Protein AF-A0A8T5GJP9-F1 (afdb_monomer_lite)

Sequence (198 aa):
MVNKPIEEMMQLIRNYTDHEEIERYLDQAGLSVEAMLELNHALYNLNAIGWELQISSNERGVNPFDVISFLEASVAILARTGDEGYADWMRAMFELAIRYSDQAGLSRKFSLFAELVASTKQDLSKEERSVLFYTRSLNRLAQLTDYWHGEDQARPLWQELLDYVLNFMEANEQLEALNVIRSNAPWFAEENKLYFEF

Radius of gyration: 19.2 Å; chains: 1; bounding box: 46×31×54 Å

pLDDT: mean 95.14, std 6.4, range [42.16, 98.75]

Foldseek 3Di:
DPDVPLVVLVVCLVVLHDLVVLLVVVVVVPDDLVRLVVSLVVLVVVLVVVQVVCVVVDVVGGDLSSLLSNLSNNLSSLVPNPLVSVVVNLVSLVVNLVSADCVGCVVVSLVSLVVLLVVLVVPVPSDPCSVVSNLVSLLVNLLSCCVPPNDVRSVVSLVVNLVCLVPPDDPVVSLVSLVSSCVSCVVNCVVVVVSNPD

Structure (mmCIF, N/CA/C/O backbone):
data_AF-A0A8T5GJP9-F1
#
_entry.id   AF-A0A8T5GJP9-F1
#
loop_
_atom_site.group_PDB
_atom_site.id
_atom_site.type_symbol
_atom_site.label_atom_id
_atom_site.label_alt_id
_atom_site.label_comp_id
_atom_site.label_asym_id
_atom_site.label_entity_id
_atom_site.label_seq_id
_atom_site.pdbx_PDB_ins_code
_atom_site.Cartn_x
_atom_site.Cartn_y
_atom_site.Cartn_z
_atom_site.occupancy
_atom_site.B_iso_or_equiv
_atom_site.auth_seq_id
_atom_site.auth_comp_id
_atom_site.auth_asym_id
_atom_site.auth_atom_id
_atom_site.pdbx_PDB_model_num
ATOM 1 N N . MET A 1 1 ? -22.553 8.070 26.563 1.00 42.16 1 MET A N 1
ATOM 2 C CA . MET A 1 1 ? -22.798 7.050 25.517 1.00 42.16 1 MET A CA 1
ATOM 3 C C . MET A 1 1 ? -21.801 7.121 24.358 1.00 42.16 1 MET A C 1
ATOM 5 O O . MET A 1 1 ? -21.779 6.196 23.564 1.00 42.16 1 MET A O 1
ATOM 9 N N . VAL A 1 2 ? -20.924 8.131 24.311 1.00 47.53 2 VAL A N 1
ATOM 10 C CA . VAL A 1 2 ? -19.588 8.061 23.688 1.00 47.53 2 VAL A CA 1
ATOM 11 C C . VAL A 1 2 ? -18.839 6.962 24.468 1.00 47.53 2 VAL A C 1
ATOM 13 O O . VAL A 1 2 ? -18.671 7.135 25.667 1.00 47.53 2 VAL A O 1
ATOM 16 N N . ASN A 1 3 ? -18.637 5.724 24.010 1.00 73.19 3 ASN A N 1
ATOM 17 C CA . ASN A 1 3 ? -17.570 5.382 23.076 1.00 73.19 3 ASN A CA 1
ATOM 18 C C . ASN A 1 3 ? -17.635 3.921 22.574 1.00 73.19 3 ASN A C 1
ATOM 20 O O . ASN A 1 3 ? -16.598 3.364 22.223 1.00 73.19 3 ASN A O 1
ATOM 24 N N . LYS A 1 4 ? -18.810 3.267 22.561 1.00 90.44 4 LYS A N 1
ATOM 25 C CA . LYS A 1 4 ? -18.898 1.819 22.269 1.00 90.44 4 LYS A CA 1
ATOM 26 C C . LYS A 1 4 ? -18.112 1.408 21.007 1.00 90.44 4 LYS A C 1
ATOM 28 O O . LYS A 1 4 ? -17.349 0.455 21.103 1.00 90.44 4 LYS A O 1
ATOM 33 N N . PRO A 1 5 ? -18.176 2.140 19.874 1.00 94.75 5 PRO A N 1
ATOM 34 C CA . PRO A 1 5 ? -17.384 1.758 18.712 1.00 94.75 5 PRO A CA 1
ATOM 35 C C . PRO A 1 5 ? -15.870 1.841 18.889 1.00 94.75 5 PRO A C 1
ATOM 37 O O . PRO A 1 5 ? -15.150 0.997 18.368 1.00 94.75 5 PRO A O 1
ATOM 40 N N . ILE A 1 6 ? -15.391 2.823 19.650 1.00 96.00 6 ILE A N 1
ATOM 41 C CA . ILE A 1 6 ? -13.970 2.970 19.973 1.00 96.00 6 ILE A CA 1
ATOM 42 C C . ILE A 1 6 ? -13.517 1.835 20.894 1.00 96.00 6 ILE A C 1
ATOM 44 O O . ILE A 1 6 ? -12.454 1.265 20.678 1.00 96.00 6 ILE A O 1
ATOM 48 N N . GLU A 1 7 ? -14.319 1.477 21.897 1.00 95.31 7 GLU A N 1
ATOM 49 C CA . GLU A 1 7 ? -14.002 0.384 22.824 1.00 95.31 7 GLU A CA 1
ATOM 50 C C . GLU A 1 7 ? -13.904 -0.967 22.107 1.00 95.31 7 GLU A C 1
ATOM 52 O O . GLU A 1 7 ? -12.903 -1.667 22.277 1.00 95.31 7 GLU A O 1
ATOM 57 N N . GLU A 1 8 ? -14.894 -1.294 21.272 1.00 96.44 8 GLU A N 1
ATOM 58 C CA . GLU A 1 8 ? -14.918 -2.537 20.490 1.00 96.44 8 GLU A CA 1
ATOM 59 C C . GLU A 1 8 ? -13.740 -2.590 19.508 1.00 96.44 8 GLU A C 1
ATOM 61 O O . GLU A 1 8 ? -12.991 -3.565 19.488 1.00 96.44 8 GLU A O 1
ATOM 66 N N . MET A 1 9 ? -13.486 -1.509 18.760 1.00 96.88 9 MET A N 1
ATOM 67 C CA . MET A 1 9 ? -12.357 -1.456 17.825 1.00 96.88 9 MET A CA 1
ATOM 68 C C . MET A 1 9 ? -11.003 -1.559 18.527 1.00 96.88 9 MET A C 1
ATOM 70 O O . MET A 1 9 ? -10.137 -2.307 18.080 1.00 96.88 9 MET A O 1
ATOM 74 N N . MET A 1 10 ? -10.810 -0.868 19.654 1.00 96.25 10 MET A N 1
ATOM 75 C CA . MET A 1 10 ? -9.587 -1.013 20.447 1.00 96.25 10 MET A CA 1
ATOM 76 C C . MET A 1 10 ? -9.418 -2.441 20.968 1.00 96.25 10 MET A C 1
ATOM 78 O O . MET A 1 10 ? -8.288 -2.914 21.088 1.00 96.25 10 MET A O 1
ATOM 82 N N . GLN A 1 11 ? -10.512 -3.138 21.282 1.00 96.50 11 GLN A N 1
ATOM 83 C CA . GLN A 1 11 ? -10.447 -4.537 21.683 1.00 96.50 11 GLN A CA 1
ATOM 84 C C . GLN A 1 11 ? -10.044 -5.447 20.518 1.00 96.50 11 GLN A C 1
ATOM 86 O O . GLN A 1 11 ? -9.165 -6.289 20.702 1.00 96.50 11 GLN A O 1
ATOM 91 N N . LEU A 1 12 ? -10.621 -5.244 19.330 1.00 96.81 12 LEU A N 1
ATOM 92 C CA . LEU A 1 12 ? -10.254 -5.981 18.117 1.00 96.81 12 LEU A CA 1
ATOM 93 C C . LEU A 1 12 ? -8.774 -5.779 17.760 1.00 96.81 12 LEU A C 1
ATOM 95 O O . LEU A 1 12 ? -8.071 -6.759 17.505 1.00 96.81 12 LEU A O 1
ATOM 99 N N . ILE A 1 13 ? -8.288 -4.533 17.826 1.00 96.12 13 ILE A N 1
ATOM 100 C CA . ILE A 1 13 ? -6.883 -4.176 17.571 1.00 96.12 13 ILE A CA 1
ATOM 101 C C . ILE A 1 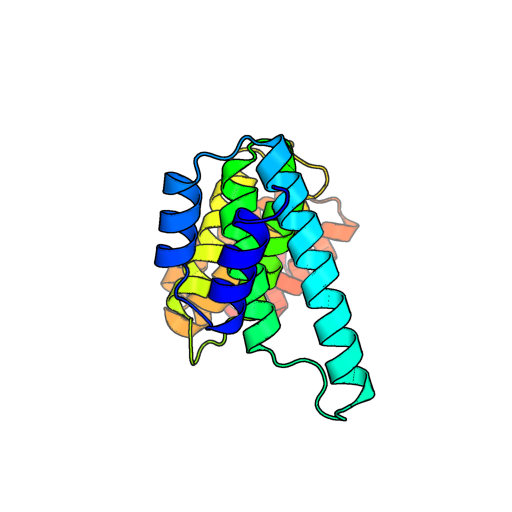13 ? -5.953 -4.869 18.574 1.00 96.12 13 ILE A C 1
ATOM 103 O O . ILE A 1 13 ? -4.993 -5.517 18.168 1.00 96.12 13 ILE A O 1
ATOM 107 N N . ARG A 1 14 ? -6.243 -4.788 19.881 1.00 94.31 14 ARG A N 1
ATOM 108 C CA . ARG A 1 14 ? -5.408 -5.409 20.931 1.00 94.31 14 ARG A CA 1
ATOM 109 C C . ARG A 1 14 ? -5.378 -6.934 20.871 1.00 94.31 14 ARG A C 1
ATOM 111 O O . ARG A 1 14 ? -4.425 -7.540 21.347 1.00 94.31 14 ARG A O 1
ATOM 118 N N . ASN A 1 15 ? -6.426 -7.542 20.325 1.00 95.88 15 ASN A N 1
ATOM 119 C CA . ASN A 1 15 ? -6.508 -8.985 20.136 1.00 95.88 15 ASN A CA 1
ATOM 120 C C . ASN A 1 15 ? -5.814 -9.460 18.849 1.00 95.88 15 ASN A C 1
ATOM 122 O O . ASN A 1 15 ? -5.804 -10.662 18.599 1.00 95.88 15 ASN A O 1
ATOM 126 N N . TYR A 1 16 ? -5.258 -8.546 18.042 1.00 93.12 16 TYR A N 1
ATOM 127 C CA . TYR A 1 16 ? -4.711 -8.833 16.712 1.00 93.12 16 TYR A CA 1
ATOM 128 C C . TYR A 1 16 ? -5.702 -9.599 15.832 1.00 93.12 16 TYR A C 1
ATOM 130 O O . TYR A 1 16 ? -5.357 -10.581 15.174 1.00 93.12 16 TYR A O 1
ATOM 138 N N . THR A 1 17 ? -6.961 -9.170 15.891 1.00 92.31 17 THR A N 1
ATOM 139 C CA . THR A 1 17 ? -8.058 -9.846 15.203 1.00 92.31 17 THR A CA 1
ATOM 140 C C . THR A 1 17 ? -7.857 -9.778 13.691 1.00 92.31 17 THR A C 1
ATOM 142 O O . THR A 1 17 ? -7.322 -8.792 13.179 1.00 92.31 17 THR A O 1
ATOM 145 N N . ASP A 1 18 ? -8.289 -10.819 12.980 1.00 90.38 18 ASP A N 1
ATOM 146 C CA . ASP A 1 18 ? -8.247 -10.837 11.523 1.00 90.38 18 ASP A CA 1
ATOM 147 C C . ASP A 1 18 ? -9.068 -9.683 10.917 1.00 90.38 18 ASP A C 1
ATOM 149 O O . ASP A 1 18 ? -10.134 -9.312 11.422 1.00 90.38 18 ASP A O 1
ATOM 153 N N . HIS A 1 19 ? -8.559 -9.122 9.822 1.00 90.25 19 HIS A N 1
ATOM 154 C CA . HIS A 1 19 ? -9.166 -7.992 9.126 1.00 90.25 19 HIS A CA 1
ATOM 155 C C . HIS A 1 19 ? -10.616 -8.250 8.684 1.00 90.25 19 HIS A C 1
ATOM 157 O O . HIS A 1 19 ? -11.437 -7.336 8.756 1.00 90.25 19 HIS A O 1
ATOM 163 N N . GLU A 1 20 ? -10.982 -9.487 8.330 1.00 93.88 20 GLU A N 1
ATOM 164 C CA . GLU A 1 20 ? -12.356 -9.826 7.951 1.00 93.88 20 GLU A CA 1
ATOM 165 C C . GLU A 1 20 ? -13.343 -9.607 9.104 1.00 93.88 20 GLU A C 1
ATOM 167 O O . GLU A 1 20 ? -14.498 -9.249 8.878 1.00 93.88 20 GLU A O 1
ATOM 172 N N . GLU A 1 21 ? -12.925 -9.824 10.355 1.00 96.31 21 GLU A N 1
ATOM 173 C CA . GLU A 1 21 ? -13.781 -9.583 11.521 1.00 96.31 21 GLU A CA 1
ATOM 174 C C . GLU A 1 21 ? -13.928 -8.092 11.819 1.00 96.31 21 GLU A C 1
ATOM 176 O O . GLU A 1 21 ? -15.015 -7.651 12.202 1.00 96.31 21 GLU A O 1
ATOM 181 N N . ILE A 1 22 ? -12.868 -7.312 11.587 1.00 96.75 22 ILE A N 1
ATOM 182 C CA . ILE A 1 22 ? -12.910 -5.851 11.676 1.00 96.75 22 ILE A CA 1
ATOM 183 C C . ILE A 1 22 ? -13.913 -5.290 10.663 1.00 96.75 22 ILE A C 1
ATOM 185 O O . ILE A 1 22 ? -14.787 -4.501 11.030 1.00 96.75 22 ILE A O 1
ATOM 189 N N . GLU A 1 23 ? -13.831 -5.723 9.405 1.00 96.25 23 GLU A N 1
ATOM 190 C CA . GLU A 1 23 ? -14.765 -5.303 8.358 1.00 96.25 23 GLU A CA 1
ATOM 191 C C . GLU A 1 23 ? -16.209 -5.678 8.707 1.00 96.25 23 GLU A C 1
ATOM 193 O O . GLU A 1 23 ? -17.101 -4.829 8.656 1.00 96.25 23 GLU A O 1
ATOM 198 N N . ARG A 1 24 ? -16.430 -6.916 9.172 1.00 97.25 24 ARG A N 1
ATOM 199 C CA . ARG A 1 24 ? -17.754 -7.401 9.593 1.00 97.25 24 ARG A CA 1
ATOM 200 C C . ARG A 1 24 ? -18.352 -6.549 10.708 1.00 97.25 24 ARG A C 1
ATOM 202 O O . ARG A 1 24 ? -19.553 -6.278 10.699 1.00 97.25 24 ARG A O 1
ATOM 209 N N . TYR A 1 25 ? -17.530 -6.152 11.677 1.00 97.12 25 TYR A N 1
ATOM 210 C CA . TYR A 1 25 ? -17.952 -5.273 12.757 1.00 97.12 25 TYR A CA 1
ATOM 211 C C . TYR A 1 25 ? -18.364 -3.893 12.224 1.00 97.12 25 TYR A C 1
ATOM 213 O O . TYR A 1 25 ? -19.440 -3.405 12.572 1.00 97.12 25 TYR A O 1
ATOM 221 N N . LEU A 1 26 ? -17.550 -3.279 11.359 1.00 96.56 26 LEU A N 1
ATOM 222 C CA . LEU A 1 26 ? -17.831 -1.952 10.801 1.00 96.56 26 LEU A CA 1
ATOM 223 C C . LEU A 1 26 ? -19.120 -1.937 9.971 1.00 96.56 26 LEU A C 1
ATOM 225 O O . LEU A 1 26 ? -19.921 -1.010 10.108 1.00 96.56 26 LEU A O 1
ATOM 229 N N . ASP A 1 27 ? -19.360 -2.986 9.182 1.00 95.69 27 ASP A N 1
ATOM 230 C CA . ASP A 1 27 ? -20.586 -3.131 8.390 1.00 95.69 27 ASP A CA 1
ATOM 231 C C . ASP A 1 27 ? -21.833 -3.245 9.275 1.00 95.69 27 ASP A C 1
ATOM 233 O O . ASP A 1 27 ? -22.874 -2.658 8.978 1.00 95.69 27 ASP A O 1
ATOM 237 N N . GLN A 1 28 ? -21.732 -3.961 10.398 1.00 96.06 28 GLN A N 1
ATOM 238 C CA . GLN A 1 28 ? -22.824 -4.090 11.368 1.00 96.06 28 GLN A CA 1
ATOM 239 C C . GLN A 1 28 ? -23.039 -2.816 12.189 1.00 96.06 28 GLN A C 1
ATOM 241 O O . GLN A 1 28 ? -24.171 -2.514 12.571 1.00 96.06 28 GLN A O 1
ATOM 246 N N . ALA A 1 29 ? -21.966 -2.080 12.479 1.00 94.50 29 ALA A N 1
ATOM 247 C CA . ALA A 1 29 ? -22.025 -0.851 13.258 1.00 94.50 29 ALA A CA 1
ATOM 248 C C . ALA A 1 29 ? -22.761 0.274 12.513 1.00 94.50 29 ALA A C 1
ATOM 250 O O . ALA A 1 29 ? -23.331 1.147 13.168 1.00 94.50 29 ALA A O 1
ATOM 251 N N . GLY A 1 30 ? -22.773 0.248 11.172 1.00 92.69 30 GLY A N 1
ATOM 252 C CA . GLY A 1 30 ? -23.557 1.174 10.349 1.00 92.69 30 GLY A CA 1
ATOM 253 C C . GLY A 1 30 ? -23.230 2.646 10.613 1.00 92.69 30 GLY A C 1
ATOM 254 O O . GLY A 1 30 ? -24.131 3.484 10.660 1.00 92.69 30 GLY A O 1
ATOM 255 N N . LEU A 1 31 ? -21.952 2.948 10.862 1.00 95.94 31 LEU A N 1
ATOM 256 C CA . LEU A 1 31 ? -21.488 4.294 11.200 1.00 95.94 31 LEU A CA 1
ATOM 257 C C . LEU A 1 31 ? -21.604 5.234 9.990 1.00 95.94 31 LEU A C 1
ATOM 259 O O . LEU A 1 31 ? -21.426 4.817 8.847 1.00 95.94 31 LEU A O 1
ATOM 263 N N . SER A 1 32 ? -21.878 6.517 10.240 1.00 97.38 32 SER A N 1
ATOM 264 C CA . SER A 1 32 ? -21.774 7.551 9.205 1.00 97.38 32 SER A CA 1
ATOM 265 C C . SER A 1 32 ? -20.310 7.807 8.833 1.00 97.38 32 SER A C 1
ATOM 267 O O . SER A 1 32 ? -19.407 7.492 9.608 1.00 97.38 32 SER A O 1
ATOM 269 N N . VAL A 1 33 ? -20.074 8.444 7.681 1.00 98.06 33 VAL A N 1
ATOM 270 C CA . VAL A 1 33 ? -18.729 8.878 7.253 1.00 98.06 33 VAL A CA 1
ATOM 271 C C . VAL A 1 33 ? -18.053 9.736 8.330 1.00 98.06 33 VAL A C 1
ATOM 273 O O . VAL A 1 33 ? -16.923 9.457 8.716 1.00 98.06 33 VAL A O 1
ATOM 276 N N . GLU A 1 34 ? -18.766 10.719 8.888 1.00 97.75 34 GLU A N 1
ATOM 277 C CA . GLU A 1 34 ? -18.266 11.562 9.985 1.00 97.75 34 GLU A CA 1
ATOM 278 C C . GLU A 1 34 ? -17.866 10.724 11.209 1.00 97.75 34 GLU A C 1
ATOM 280 O O . GLU A 1 34 ? -16.743 10.837 11.696 1.00 97.75 34 GLU A O 1
ATOM 285 N N . ALA A 1 35 ? -18.731 9.803 11.646 1.00 97.25 35 ALA A N 1
ATOM 286 C CA . ALA A 1 35 ? -18.444 8.937 12.787 1.00 97.25 35 ALA A CA 1
ATOM 287 C C . ALA A 1 35 ? -17.265 7.981 12.525 1.00 97.25 35 ALA A C 1
ATOM 289 O O . ALA A 1 35 ? -16.533 7.639 13.453 1.00 97.25 35 ALA A O 1
ATOM 290 N N . MET A 1 36 ? -17.056 7.549 11.278 1.00 98.06 36 MET A N 1
ATOM 291 C CA . MET A 1 36 ? -15.898 6.746 10.877 1.00 98.06 36 MET A CA 1
ATOM 292 C C . MET A 1 36 ? -14.596 7.546 10.925 1.00 98.06 36 MET A C 1
ATOM 294 O O . MET A 1 36 ? -13.594 7.052 11.441 1.00 98.06 36 MET A O 1
ATOM 298 N N . LEU A 1 37 ? -14.603 8.790 10.447 1.00 98.31 37 LEU A N 1
ATOM 299 C CA . LEU A 1 37 ? -13.436 9.673 10.515 1.00 98.31 37 LEU A CA 1
ATOM 300 C C . LEU A 1 37 ? -13.076 10.006 11.971 1.00 98.31 37 LEU A C 1
ATOM 302 O O . LEU A 1 37 ? -11.908 9.910 12.358 1.00 98.31 37 LEU A O 1
ATOM 306 N N . GLU A 1 38 ? -14.075 10.312 12.804 1.00 97.62 38 GLU A N 1
ATOM 307 C CA . GLU A 1 38 ? -13.892 10.519 14.246 1.00 97.62 38 GLU A CA 1
ATOM 308 C C . GLU A 1 38 ? -13.341 9.269 14.942 1.00 97.62 38 GLU A C 1
ATOM 310 O O . GLU A 1 38 ? -12.403 9.363 15.739 1.00 97.62 38 GLU A O 1
ATOM 315 N N . LEU A 1 39 ? -13.881 8.089 14.612 1.00 97.50 39 LEU A N 1
ATOM 316 C CA . LEU A 1 39 ? -13.395 6.805 15.110 1.00 97.50 39 LEU A CA 1
ATOM 317 C C . LEU A 1 39 ? -11.925 6.595 14.734 1.00 97.50 39 LEU A C 1
ATOM 319 O O . LEU A 1 39 ? -11.115 6.322 15.616 1.00 97.50 39 LEU A O 1
ATOM 323 N N . ASN A 1 40 ? -11.556 6.762 13.461 1.00 98.12 40 ASN A N 1
ATOM 324 C CA . ASN A 1 40 ? -10.178 6.578 12.999 1.00 98.12 40 ASN A CA 1
ATOM 325 C C . ASN A 1 40 ? -9.200 7.514 13.728 1.00 98.12 40 ASN A C 1
ATOM 327 O O . ASN A 1 40 ? -8.147 7.079 14.199 1.00 98.12 40 ASN A O 1
ATOM 331 N N . HIS A 1 41 ? -9.571 8.787 13.890 1.00 97.75 41 HIS A N 1
ATOM 332 C CA . HIS A 1 41 ? -8.762 9.759 14.622 1.00 97.75 41 HIS A CA 1
ATOM 333 C C . HIS A 1 41 ? -8.623 9.384 16.108 1.00 97.75 41 HIS A C 1
ATOM 335 O O . HIS A 1 41 ? -7.521 9.417 16.663 1.00 97.75 41 HIS A O 1
ATOM 341 N N . ALA A 1 42 ? -9.710 8.969 16.759 1.00 97.31 42 ALA A N 1
ATOM 342 C CA . ALA A 1 42 ? -9.659 8.529 18.149 1.00 97.31 42 ALA A CA 1
ATOM 343 C C . ALA A 1 42 ? -8.765 7.291 18.328 1.00 97.31 42 ALA A C 1
ATOM 345 O O . ALA A 1 42 ? -7.963 7.245 19.264 1.00 97.31 42 ALA A O 1
ATOM 346 N N . LEU A 1 43 ? -8.857 6.315 17.417 1.00 97.44 43 LEU A N 1
ATOM 347 C CA . LEU A 1 43 ? -8.004 5.126 17.424 1.00 97.44 43 LEU A CA 1
ATOM 348 C C . LEU A 1 43 ? -6.529 5.493 17.248 1.00 97.44 43 LEU A C 1
ATOM 350 O O . LEU A 1 43 ? -5.700 4.970 17.991 1.00 97.44 43 LEU A O 1
ATOM 354 N N . TYR A 1 44 ? -6.196 6.407 16.332 1.00 97.38 44 TYR A N 1
ATOM 355 C CA . TYR A 1 44 ? -4.820 6.878 16.161 1.00 97.38 44 TYR A CA 1
ATOM 356 C C . TYR A 1 44 ? -4.268 7.473 17.460 1.00 97.38 44 TYR A C 1
ATOM 358 O O . TYR A 1 44 ? -3.216 7.046 17.927 1.00 97.38 44 TYR A O 1
ATOM 366 N N . ASN A 1 45 ? -5.004 8.392 18.091 1.00 97.00 45 ASN A N 1
ATOM 367 C CA . ASN A 1 45 ? -4.555 9.047 19.322 1.00 97.00 45 ASN A CA 1
ATOM 368 C C . ASN A 1 45 ? -4.335 8.041 20.463 1.00 97.00 45 ASN A C 1
ATOM 370 O O . ASN A 1 45 ? -3.332 8.109 21.173 1.00 97.00 45 ASN A O 1
ATOM 374 N N . LEU A 1 46 ? -5.247 7.079 20.626 1.00 95.81 46 LEU A N 1
ATOM 375 C CA . LEU A 1 46 ? -5.132 6.045 21.656 1.00 95.81 46 LEU A CA 1
ATOM 376 C C . LEU A 1 46 ? -3.941 5.107 21.413 1.00 95.81 46 LEU A C 1
ATOM 378 O O . LEU A 1 46 ? -3.222 4.778 22.358 1.00 95.81 46 LEU A O 1
ATOM 382 N N . ASN A 1 47 ? -3.715 4.693 20.163 1.00 96.12 47 ASN A N 1
ATOM 383 C CA . ASN A 1 47 ? -2.577 3.843 19.812 1.00 96.12 47 ASN A CA 1
ATOM 384 C C . ASN A 1 47 ? -1.249 4.601 19.923 1.00 96.12 47 ASN A C 1
ATOM 386 O O . ASN A 1 47 ? -0.302 4.055 20.479 1.00 96.12 47 ASN A O 1
ATOM 390 N N . ALA A 1 48 ? -1.193 5.867 19.499 1.00 94.75 48 ALA A N 1
ATOM 391 C CA . ALA A 1 48 ? -0.003 6.709 19.599 1.00 94.75 48 ALA A CA 1
ATOM 392 C C . ALA A 1 48 ? 0.473 6.874 21.050 1.00 94.75 48 ALA A C 1
ATOM 394 O O . ALA A 1 48 ? 1.653 6.674 21.331 1.00 94.75 48 ALA A O 1
ATOM 395 N N . ILE A 1 49 ? -0.446 7.120 21.991 1.00 93.69 49 ILE A N 1
ATOM 396 C CA . ILE A 1 49 ? -0.125 7.145 23.429 1.00 93.69 49 ILE A CA 1
ATOM 397 C C . ILE A 1 49 ? 0.457 5.794 23.876 1.00 93.69 49 ILE A C 1
ATOM 399 O O . ILE A 1 49 ? 1.448 5.742 24.605 1.00 93.69 49 ILE A O 1
ATOM 403 N N . GLY A 1 50 ? -0.134 4.684 23.425 1.00 90.75 50 GLY A N 1
ATOM 404 C CA . GLY A 1 50 ? 0.383 3.342 23.699 1.00 90.75 50 GLY A CA 1
ATOM 405 C C . GLY A 1 50 ? 1.797 3.126 23.151 1.00 90.75 50 GLY A C 1
ATOM 406 O O . GLY A 1 50 ? 2.644 2.551 23.835 1.00 90.75 50 GLY A O 1
ATOM 407 N N . TRP A 1 51 ? 2.076 3.615 21.946 1.00 94.69 51 TRP A N 1
ATOM 408 C CA . TRP A 1 51 ? 3.385 3.523 21.304 1.00 94.69 51 TRP A CA 1
ATOM 409 C C . TRP A 1 51 ? 4.445 4.360 22.024 1.00 94.69 51 TRP A C 1
ATOM 411 O O . TRP A 1 51 ? 5.549 3.869 22.251 1.00 94.69 51 TRP A O 1
ATOM 421 N N . GLU A 1 52 ? 4.119 5.580 22.453 1.00 93.69 52 GLU A N 1
ATOM 422 C CA . GLU A 1 52 ? 5.015 6.420 23.262 1.00 93.69 52 GLU A CA 1
ATOM 423 C C . GLU A 1 52 ? 5.381 5.749 24.594 1.00 93.69 52 GLU A C 1
ATOM 425 O O . GLU A 1 52 ? 6.541 5.769 25.026 1.00 93.69 52 GLU A O 1
ATOM 430 N N . LEU A 1 53 ? 4.413 5.086 25.231 1.00 91.44 53 LEU A N 1
ATOM 431 C CA . LEU A 1 53 ? 4.659 4.307 26.444 1.00 91.44 53 LEU A CA 1
ATOM 432 C C . LEU A 1 53 ? 5.576 3.109 26.172 1.00 91.44 53 LEU A C 1
ATOM 434 O O . LEU A 1 53 ? 6.474 2.837 26.967 1.00 91.44 53 LEU A O 1
ATOM 438 N N . GLN A 1 54 ? 5.410 2.411 25.047 1.00 93.12 54 GLN A N 1
ATOM 439 C CA . GLN A 1 54 ? 6.312 1.320 24.657 1.00 93.12 54 GLN A CA 1
ATOM 440 C C . GLN A 1 54 ? 7.735 1.820 24.406 1.00 93.12 54 GLN A C 1
ATOM 442 O O . GLN A 1 54 ? 8.681 1.251 24.941 1.00 93.12 54 GLN A O 1
ATOM 447 N N . ILE A 1 55 ? 7.889 2.916 23.663 1.00 92.44 55 ILE A N 1
ATOM 448 C CA . ILE A 1 55 ? 9.196 3.516 23.365 1.00 92.44 55 ILE A CA 1
ATOM 449 C C . ILE A 1 55 ? 9.906 3.958 24.650 1.00 92.44 55 ILE A C 1
ATOM 451 O O . ILE A 1 55 ? 11.104 3.739 24.802 1.00 92.44 55 ILE A O 1
ATOM 455 N N . SER A 1 56 ? 9.180 4.565 25.591 1.00 90.94 56 SER A N 1
ATOM 456 C CA . SER A 1 56 ? 9.767 5.034 26.854 1.00 90.94 56 SER A CA 1
ATOM 457 C C . SER A 1 56 ? 10.068 3.912 27.855 1.00 90.94 56 SER A C 1
ATOM 459 O O . SER A 1 56 ? 10.918 4.096 28.725 1.00 90.94 56 SER A O 1
ATOM 461 N N . SER A 1 57 ? 9.402 2.758 27.745 1.00 88.62 57 SER A N 1
ATOM 462 C CA . SER A 1 57 ? 9.561 1.623 28.670 1.00 88.62 57 SER A CA 1
ATOM 463 C C . SER A 1 57 ? 10.419 0.477 28.128 1.00 88.62 57 SER A C 1
ATOM 465 O O . SER A 1 57 ? 10.810 -0.400 28.901 1.00 88.62 57 SER A O 1
ATOM 467 N N . ASN A 1 58 ? 10.725 0.460 26.827 1.00 83.31 58 ASN A N 1
ATOM 468 C CA . ASN A 1 58 ? 11.433 -0.634 26.171 1.00 83.31 58 ASN A CA 1
ATOM 469 C C . ASN A 1 58 ? 12.363 -0.135 25.052 1.00 83.31 58 ASN A C 1
ATOM 471 O O . ASN A 1 58 ? 11.936 0.530 24.112 1.00 83.31 58 ASN A O 1
ATOM 475 N N . GLU A 1 59 ? 13.626 -0.567 25.084 1.00 78.44 59 GLU A N 1
ATOM 476 C CA . GLU A 1 59 ? 14.630 -0.257 24.052 1.00 78.44 59 GLU A CA 1
ATOM 477 C C . GLU A 1 59 ? 14.316 -0.879 22.677 1.00 78.44 59 GLU A C 1
ATOM 479 O O . GLU A 1 59 ? 14.901 -0.486 21.670 1.00 78.44 59 GLU A O 1
ATOM 484 N N . ARG A 1 60 ? 13.396 -1.851 22.605 1.00 84.00 60 ARG A N 1
ATOM 485 C CA . ARG A 1 60 ? 13.008 -2.531 21.355 1.00 84.00 60 ARG A CA 1
ATOM 486 C C . ARG A 1 60 ? 11.995 -1.752 20.507 1.00 84.00 60 ARG A C 1
ATOM 488 O O . ARG A 1 60 ? 11.693 -2.194 19.401 1.00 84.00 60 ARG A O 1
ATOM 495 N N . GLY A 1 61 ? 11.491 -0.619 20.999 1.00 89.00 61 GLY A N 1
ATOM 496 C CA . GLY A 1 61 ? 10.509 0.206 20.297 1.00 89.00 61 GLY A CA 1
ATOM 497 C C . GLY A 1 61 ? 9.087 -0.362 20.335 1.00 89.00 61 GLY A C 1
ATOM 498 O O . GLY A 1 61 ? 8.731 -1.133 21.225 1.00 89.00 61 GLY A O 1
ATOM 499 N N . VAL A 1 62 ? 8.264 0.062 19.372 1.00 92.94 62 VAL A N 1
ATOM 500 C CA . VAL A 1 62 ? 6.847 -0.316 19.271 1.00 92.94 62 VAL A CA 1
ATOM 501 C C . VAL A 1 62 ? 6.707 -1.738 18.737 1.00 92.94 62 VAL A C 1
ATOM 503 O O . VAL A 1 62 ? 7.342 -2.096 17.744 1.00 92.94 62 VAL A O 1
ATOM 506 N N . ASN A 1 63 ? 5.836 -2.534 19.355 1.00 92.25 63 ASN A N 1
ATOM 507 C CA . ASN A 1 63 ? 5.473 -3.850 18.852 1.00 92.25 63 ASN A CA 1
ATOM 508 C C . ASN A 1 63 ? 4.891 -3.734 17.425 1.00 92.25 63 ASN A C 1
ATOM 510 O O . ASN A 1 63 ? 3.855 -3.089 17.239 1.00 92.25 63 ASN A O 1
ATOM 514 N N . PRO A 1 64 ? 5.505 -4.367 16.407 1.00 92.00 64 PRO A N 1
ATOM 515 C CA . PRO A 1 64 ? 5.042 -4.252 15.026 1.00 92.00 64 PRO A CA 1
ATOM 516 C C . PRO A 1 64 ? 3.609 -4.759 14.824 1.00 92.00 64 PRO A C 1
ATOM 518 O O . PRO A 1 64 ? 2.905 -4.226 13.967 1.00 92.00 64 PRO A O 1
ATOM 521 N N . PHE A 1 65 ? 3.150 -5.732 15.619 1.00 93.31 65 PHE A N 1
ATOM 522 C CA . PHE A 1 65 ? 1.779 -6.242 15.529 1.00 93.31 65 PHE A CA 1
ATOM 523 C C . PHE A 1 65 ? 0.740 -5.206 15.967 1.00 93.31 65 PHE A C 1
ATOM 525 O O . PHE A 1 65 ? -0.319 -5.127 15.353 1.00 93.31 65 PHE A O 1
ATOM 532 N N . ASP A 1 66 ? 1.058 -4.353 16.948 1.00 94.62 66 ASP A N 1
ATOM 533 C CA . ASP A 1 66 ? 0.155 -3.271 17.371 1.00 94.62 66 ASP A CA 1
ATOM 534 C C . ASP A 1 66 ? -0.061 -2.276 16.229 1.00 94.62 66 ASP A C 1
ATOM 536 O O . ASP A 1 66 ? -1.178 -1.827 15.977 1.00 94.62 66 ASP A O 1
ATOM 540 N N . VAL A 1 67 ? 1.014 -1.958 15.502 1.00 95.94 67 VAL A N 1
ATOM 541 C CA . VAL A 1 67 ? 0.958 -1.035 14.365 1.00 95.94 67 VAL A CA 1
ATOM 542 C C . VAL A 1 67 ? 0.200 -1.657 13.195 1.00 95.94 67 VAL A C 1
ATOM 544 O O . VAL A 1 67 ? -0.634 -0.985 12.595 1.00 95.94 67 VAL A O 1
ATOM 547 N N . ILE A 1 68 ? 0.461 -2.930 12.879 1.00 96.25 68 ILE A N 1
ATOM 548 C CA . ILE A 1 68 ? -0.238 -3.649 11.803 1.00 96.25 68 ILE A CA 1
ATOM 549 C C . ILE A 1 68 ? -1.738 -3.731 12.099 1.00 96.25 68 ILE A C 1
ATOM 551 O O . ILE A 1 68 ? -2.535 -3.380 11.237 1.00 96.25 68 ILE A O 1
ATOM 555 N N . SER A 1 69 ? -2.139 -4.117 13.3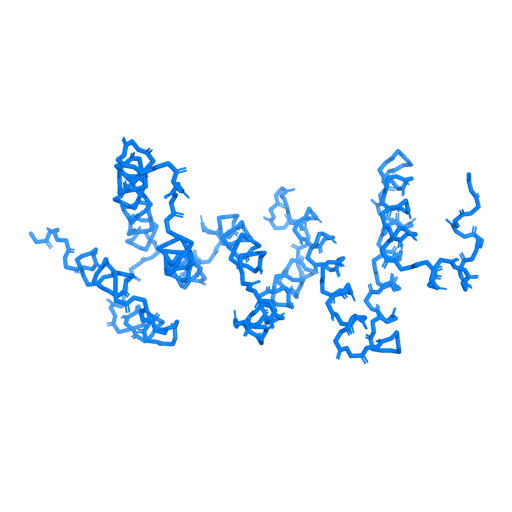11 1.00 96.62 69 SER A N 1
ATOM 556 C CA . SER A 1 69 ? -3.562 -4.235 13.646 1.00 96.62 69 SER A CA 1
ATOM 557 C C . SER A 1 69 ? -4.281 -2.891 13.711 1.00 96.62 69 SER A C 1
ATOM 559 O O . SER A 1 69 ? -5.432 -2.806 13.286 1.00 96.62 69 SER A O 1
ATOM 561 N N . PHE A 1 70 ? -3.616 -1.822 14.165 1.00 98.00 70 PHE A N 1
ATOM 562 C CA . PHE A 1 70 ? -4.158 -0.469 14.022 1.00 98.00 70 PHE A CA 1
ATOM 563 C C . PHE A 1 70 ? -4.352 -0.093 12.546 1.00 98.00 70 PHE A C 1
ATOM 565 O O . PHE A 1 70 ? -5.395 0.447 12.184 1.00 98.00 70 PHE A O 1
ATOM 572 N N . LEU A 1 71 ? -3.370 -0.377 11.689 1.00 98.31 71 LEU A N 1
ATOM 573 C CA . LEU A 1 71 ? -3.446 -0.041 10.271 1.00 98.31 71 LEU A CA 1
ATOM 574 C C . LEU A 1 71 ? -4.514 -0.856 9.530 1.00 98.31 71 LEU A C 1
ATOM 576 O O . LEU A 1 71 ? -5.209 -0.275 8.706 1.00 98.31 71 LEU A O 1
ATOM 580 N N . GLU A 1 72 ? -4.710 -2.140 9.846 1.00 97.88 72 GLU A N 1
ATOM 581 C CA . GLU A 1 72 ? -5.833 -2.933 9.309 1.00 97.88 72 GLU A CA 1
ATOM 582 C C . GLU A 1 72 ? -7.182 -2.299 9.674 1.00 97.88 72 GLU A C 1
ATOM 584 O O . GLU A 1 72 ? -8.034 -2.087 8.809 1.00 97.88 72 GLU A O 1
ATOM 589 N N . ALA A 1 73 ? -7.349 -1.888 10.935 1.00 98.31 73 ALA A N 1
ATOM 590 C CA . ALA A 1 73 ? -8.526 -1.136 11.355 1.00 98.31 73 ALA A CA 1
ATOM 591 C C . ALA A 1 73 ? -8.681 0.188 10.598 1.00 98.31 73 ALA A C 1
ATOM 593 O O . ALA A 1 73 ? -9.774 0.507 10.133 1.00 98.31 73 ALA A O 1
ATOM 594 N N . SER A 1 74 ? -7.596 0.947 10.450 1.00 98.56 74 SER A N 1
ATOM 595 C CA . SER A 1 74 ? -7.606 2.239 9.767 1.00 98.56 74 SER A CA 1
ATOM 596 C C . SER A 1 74 ? -7.981 2.101 8.291 1.00 98.56 74 SER A C 1
ATOM 598 O O . SER A 1 74 ? -8.858 2.820 7.817 1.00 98.56 74 SER A O 1
ATOM 600 N N . VAL A 1 75 ? -7.397 1.131 7.580 1.00 98.50 75 VAL A N 1
ATOM 601 C CA . VAL A 1 75 ? -7.726 0.837 6.178 1.00 98.50 75 VAL A CA 1
ATOM 602 C C . VAL A 1 75 ? -9.199 0.462 6.042 1.00 98.50 75 VAL A C 1
ATOM 604 O O . VAL A 1 75 ? -9.892 1.045 5.208 1.00 98.50 75 VAL A O 1
ATOM 607 N N . ALA A 1 76 ? -9.700 -0.439 6.891 1.00 98.06 76 ALA A N 1
ATOM 608 C CA . ALA A 1 76 ? -11.093 -0.874 6.847 1.00 98.06 76 ALA A CA 1
ATOM 609 C C . ALA A 1 76 ? -12.081 0.276 7.121 1.00 98.06 76 ALA A C 1
ATOM 611 O O . ALA A 1 76 ? -13.120 0.374 6.463 1.00 98.06 76 ALA A O 1
ATOM 612 N N . ILE A 1 77 ? -11.762 1.166 8.065 1.00 98.50 77 ILE A N 1
ATOM 613 C CA . ILE A 1 77 ? -12.578 2.350 8.352 1.00 98.50 77 ILE A CA 1
ATOM 614 C C . ILE A 1 77 ? -12.557 3.309 7.160 1.00 98.50 77 ILE A C 1
ATOM 616 O O . ILE A 1 77 ? -13.611 3.682 6.651 1.00 98.50 77 ILE A O 1
ATOM 620 N N . LEU A 1 78 ? -11.369 3.692 6.691 1.00 98.50 78 LEU A N 1
ATOM 621 C CA . LEU A 1 78 ? -11.212 4.729 5.672 1.00 98.50 78 LEU A CA 1
ATOM 622 C C . LEU A 1 78 ? -11.754 4.296 4.302 1.00 98.50 78 LEU A C 1
ATOM 624 O O . LEU A 1 78 ? -12.304 5.128 3.583 1.00 98.50 78 LEU A O 1
ATOM 628 N N . ALA A 1 79 ? -11.732 3.000 3.979 1.00 97.31 79 ALA A N 1
ATOM 629 C CA . ALA A 1 79 ? -12.361 2.461 2.769 1.00 97.31 79 ALA A CA 1
ATOM 630 C C . ALA A 1 79 ? -13.874 2.761 2.678 1.00 97.31 79 ALA A C 1
ATOM 632 O O . ALA A 1 79 ? -14.444 2.791 1.589 1.00 97.31 79 ALA A O 1
ATOM 633 N N . ARG A 1 80 ? -14.535 3.013 3.815 1.00 97.44 80 ARG A N 1
ATOM 634 C CA . ARG A 1 80 ? -15.974 3.315 3.911 1.00 97.44 80 ARG A CA 1
ATOM 635 C C . ARG A 1 80 ? -16.277 4.817 3.983 1.00 97.44 80 ARG A C 1
ATOM 637 O O . ARG A 1 80 ? -17.435 5.201 4.117 1.00 97.44 80 ARG A O 1
ATOM 644 N N . THR A 1 81 ? -15.255 5.666 3.880 1.00 97.69 81 THR A N 1
ATOM 645 C CA . THR A 1 81 ? -15.400 7.129 3.993 1.00 97.69 81 THR A CA 1
ATOM 646 C C . THR A 1 81 ? -15.485 7.854 2.657 1.00 97.69 81 THR A C 1
ATOM 648 O O . THR A 1 81 ? -15.641 9.065 2.656 1.00 97.69 81 THR A O 1
ATOM 651 N N . GLY A 1 82 ? -15.418 7.140 1.529 1.00 94.88 82 GLY A N 1
ATOM 652 C CA . GLY A 1 82 ? -15.526 7.757 0.210 1.00 94.88 82 GLY A CA 1
ATOM 653 C C . GLY A 1 82 ? -14.355 8.691 -0.086 1.00 94.88 82 GLY A C 1
ATOM 654 O O . GLY A 1 82 ? -13.196 8.310 0.080 1.00 94.88 82 GLY A O 1
ATOM 655 N N . ASP A 1 83 ? -14.662 9.896 -0.558 1.00 95.69 83 ASP A N 1
ATOM 656 C CA . ASP A 1 83 ? -13.646 10.880 -0.935 1.00 95.69 83 ASP A CA 1
ATOM 657 C C . ASP A 1 83 ? -13.046 11.556 0.305 1.00 95.69 83 ASP A C 1
ATOM 659 O O . ASP A 1 83 ? -11.857 11.859 0.330 1.00 95.69 83 ASP A O 1
ATOM 663 N N . GLU A 1 84 ? -13.829 11.701 1.376 1.00 97.31 84 GLU A N 1
ATOM 664 C CA . GLU A 1 84 ? -13.458 12.416 2.596 1.00 97.31 84 GLU A CA 1
ATOM 665 C C . GLU A 1 84 ? -12.252 11.811 3.332 1.00 97.31 84 GLU A C 1
ATOM 667 O O . GLU A 1 84 ? -11.532 12.537 4.018 1.00 97.31 84 GLU A O 1
ATOM 672 N N . GLY A 1 85 ? -12.010 10.503 3.200 1.00 97.00 85 GLY A N 1
ATOM 673 C CA . GLY A 1 85 ? -10.845 9.827 3.782 1.00 97.00 85 GLY A CA 1
ATOM 674 C C . GLY A 1 85 ? -9.921 9.166 2.762 1.00 97.00 85 GLY A C 1
ATOM 675 O O . GLY A 1 85 ? -9.033 8.410 3.159 1.00 97.00 85 GLY A O 1
ATOM 676 N N . TYR A 1 86 ? -10.085 9.433 1.463 1.00 97.44 86 TYR A N 1
ATOM 677 C CA . TYR A 1 86 ? -9.325 8.747 0.413 1.00 97.44 86 TYR A CA 1
ATOM 678 C C . TYR A 1 86 ? -7.811 9.012 0.500 1.00 97.44 86 TYR A C 1
ATOM 680 O O . TYR A 1 86 ? -7.004 8.084 0.379 1.00 97.44 86 TYR A O 1
ATOM 688 N N . ALA A 1 87 ? -7.408 10.254 0.792 1.00 97.44 87 ALA A N 1
ATOM 689 C CA . ALA A 1 87 ? -6.006 10.615 1.011 1.00 97.44 87 ALA A CA 1
ATOM 690 C C . ALA A 1 87 ? -5.351 9.802 2.145 1.00 97.44 87 ALA A C 1
ATOM 692 O O . ALA A 1 87 ? -4.232 9.291 2.006 1.00 97.44 87 ALA A O 1
ATOM 693 N N . ASP A 1 88 ? -6.059 9.664 3.267 1.00 98.12 88 ASP A N 1
ATOM 694 C CA . ASP A 1 88 ? -5.591 8.912 4.429 1.00 98.12 88 ASP A CA 1
ATOM 695 C C . ASP A 1 88 ? -5.625 7.403 4.175 1.00 98.12 88 ASP A C 1
ATOM 697 O O . ASP A 1 88 ? -4.711 6.696 4.602 1.00 98.12 88 ASP A O 1
ATOM 701 N N . TRP A 1 89 ? -6.622 6.915 3.432 1.00 98.44 89 TRP A N 1
ATOM 702 C CA . TRP A 1 89 ? -6.735 5.514 3.036 1.00 98.44 89 TRP A CA 1
ATOM 703 C C . TRP A 1 89 ? -5.532 5.068 2.203 1.00 98.44 89 TRP A C 1
ATOM 705 O O . TRP A 1 89 ? -4.897 4.067 2.537 1.00 98.44 89 TRP A O 1
ATOM 715 N N . MET A 1 90 ? -5.150 5.840 1.176 1.00 98.44 90 MET A N 1
ATOM 716 C CA . MET A 1 90 ? -3.977 5.520 0.353 1.00 98.44 90 MET A CA 1
ATOM 717 C C . MET A 1 90 ? -2.703 5.428 1.200 1.00 98.44 90 MET A C 1
ATOM 719 O O . MET A 1 90 ? -1.900 4.505 1.032 1.00 98.44 90 MET A O 1
ATOM 723 N N . ARG A 1 91 ? -2.530 6.367 2.142 1.00 98.25 91 ARG A N 1
ATOM 724 C CA . ARG A 1 91 ? -1.399 6.357 3.075 1.00 98.25 91 ARG A CA 1
ATOM 725 C C . ARG A 1 91 ? -1.425 5.107 3.952 1.00 98.25 91 ARG A C 1
ATOM 727 O O . ARG A 1 91 ? -0.417 4.407 4.010 1.00 98.25 91 ARG A O 1
ATOM 734 N N . ALA A 1 92 ? -2.557 4.819 4.592 1.00 98.31 92 ALA A N 1
ATOM 735 C CA . ALA A 1 92 ? -2.714 3.676 5.485 1.00 98.31 92 ALA A CA 1
ATOM 736 C C . ALA A 1 92 ? -2.476 2.344 4.758 1.00 98.31 92 ALA A C 1
ATOM 738 O O . ALA A 1 92 ? -1.745 1.499 5.271 1.00 98.31 92 ALA A O 1
ATOM 739 N N . MET A 1 93 ? -2.998 2.180 3.538 1.00 98.44 93 MET A N 1
ATOM 740 C CA . MET A 1 93 ? -2.773 0.976 2.734 1.00 98.44 93 MET A CA 1
ATOM 741 C C . MET A 1 93 ? -1.305 0.779 2.377 1.00 98.44 93 MET A C 1
ATOM 743 O O . MET A 1 93 ? -0.769 -0.314 2.564 1.00 98.44 93 MET A O 1
ATOM 747 N N . PHE A 1 94 ? -0.634 1.828 1.890 1.00 98.50 94 PHE A N 1
ATOM 748 C CA . PHE A 1 94 ? 0.786 1.738 1.558 1.00 98.50 94 PHE A CA 1
ATOM 749 C C . PHE A 1 94 ? 1.614 1.375 2.796 1.00 98.50 94 PHE A C 1
ATOM 751 O O . PHE A 1 94 ? 2.484 0.505 2.748 1.00 98.50 94 PHE A O 1
ATOM 758 N N . GLU A 1 95 ? 1.319 2.026 3.919 1.00 98.00 95 GLU A N 1
ATOM 759 C CA . GLU A 1 95 ? 1.975 1.802 5.201 1.00 98.00 95 GLU A CA 1
ATOM 760 C C . GLU A 1 95 ? 1.755 0.403 5.777 1.00 98.00 95 GLU A C 1
ATOM 762 O O . GLU A 1 95 ? 2.672 -0.159 6.387 1.00 98.00 95 GLU A O 1
ATOM 767 N N . LEU A 1 96 ? 0.562 -0.154 5.597 1.00 98.06 96 LEU A N 1
ATOM 768 C CA . LEU A 1 96 ? 0.229 -1.513 5.997 1.00 98.06 96 LEU A CA 1
ATOM 769 C C . LEU A 1 96 ? 0.952 -2.532 5.109 1.00 98.06 96 LEU A C 1
ATOM 771 O O . LEU A 1 96 ? 1.600 -3.449 5.615 1.00 98.06 96 LEU A O 1
ATOM 775 N N . ALA A 1 97 ? 0.926 -2.325 3.791 1.00 97.88 97 ALA A N 1
ATOM 776 C CA . ALA A 1 97 ? 1.548 -3.222 2.823 1.00 97.88 97 ALA A CA 1
ATOM 777 C C . ALA A 1 97 ? 3.060 -3.370 3.056 1.00 97.88 97 ALA A C 1
ATOM 779 O O . ALA A 1 97 ? 3.589 -4.481 3.044 1.00 97.88 97 ALA A O 1
ATOM 780 N N . ILE A 1 98 ? 3.776 -2.271 3.328 1.00 96.56 98 ILE A N 1
ATOM 781 C CA . ILE A 1 98 ? 5.225 -2.337 3.595 1.00 96.56 98 ILE A CA 1
ATOM 782 C C . ILE A 1 98 ? 5.570 -3.000 4.937 1.00 96.56 98 ILE A C 1
ATOM 784 O O . ILE A 1 98 ? 6.707 -3.438 5.108 1.00 96.56 98 ILE A O 1
ATOM 788 N N . ARG A 1 99 ? 4.627 -3.063 5.885 1.00 95.19 99 ARG A N 1
ATOM 789 C CA . ARG A 1 99 ? 4.828 -3.693 7.200 1.00 95.19 99 ARG A CA 1
ATOM 790 C C . ARG A 1 99 ? 4.556 -5.187 7.182 1.00 95.19 99 ARG A C 1
ATOM 792 O O . ARG A 1 99 ? 5.169 -5.910 7.968 1.00 95.19 99 ARG A O 1
ATOM 799 N N . TYR A 1 100 ? 3.689 -5.659 6.289 1.00 95.62 100 TYR A N 1
ATOM 800 C CA . TYR A 1 100 ? 3.524 -7.092 6.101 1.00 95.62 100 TYR A CA 1
ATOM 801 C C . TYR A 1 100 ? 4.829 -7.742 5.632 1.00 95.62 100 TYR A C 1
ATOM 803 O O . TYR A 1 100 ? 5.499 -7.300 4.688 1.00 95.62 100 TYR A O 1
ATOM 811 N N . SER A 1 101 ? 5.186 -8.815 6.333 1.00 88.31 101 SER A N 1
ATOM 812 C CA . SER A 1 101 ? 6.361 -9.622 6.042 1.00 88.31 101 SER A CA 1
ATOM 813 C C . SER A 1 101 ? 6.040 -10.631 4.952 1.00 88.31 101 SER A C 1
ATOM 815 O O . SER A 1 101 ? 4.937 -11.173 4.881 1.00 88.31 101 SER A O 1
ATOM 817 N N . ASP A 1 102 ? 7.042 -10.973 4.156 1.00 85.56 102 ASP A N 1
ATOM 818 C CA . ASP A 1 102 ? 6.893 -12.026 3.159 1.00 85.56 102 ASP A CA 1
ATOM 819 C C . ASP A 1 102 ? 6.770 -13.421 3.810 1.00 85.56 102 ASP A C 1
ATOM 821 O O . ASP A 1 102 ? 6.287 -14.362 3.190 1.00 85.56 102 ASP A O 1
ATOM 825 N N . GLN A 1 103 ? 7.153 -13.555 5.088 1.00 81.69 103 GLN A N 1
ATOM 826 C CA . GLN A 1 103 ? 7.005 -14.792 5.869 1.00 81.69 103 GLN A CA 1
ATOM 827 C C . GLN A 1 103 ? 5.625 -14.925 6.532 1.00 81.69 103 GLN A C 1
ATOM 829 O O . GLN A 1 103 ? 5.218 -16.029 6.889 1.00 81.69 103 GLN A O 1
ATOM 834 N N . ALA A 1 104 ? 4.913 -13.812 6.724 1.00 82.12 104 ALA A N 1
ATOM 835 C CA . ALA A 1 104 ? 3.608 -13.774 7.375 1.00 82.12 104 ALA A CA 1
ATOM 836 C C . ALA A 1 104 ? 2.804 -12.578 6.844 1.00 82.12 104 ALA A C 1
ATOM 838 O O . ALA A 1 104 ? 3.104 -11.427 7.166 1.00 82.12 104 ALA A O 1
ATOM 839 N N . GLY A 1 105 ? 1.783 -12.870 6.030 1.00 91.56 105 GLY A N 1
ATOM 840 C CA . GLY A 1 105 ? 0.920 -11.861 5.404 1.00 91.56 105 GLY A CA 1
ATOM 841 C C . GLY A 1 105 ? 1.254 -11.525 3.948 1.00 91.56 105 GLY A C 1
ATOM 842 O O . GLY A 1 105 ? 0.719 -10.552 3.424 1.00 91.56 105 GLY A O 1
ATOM 843 N N . LEU A 1 106 ? 2.075 -12.335 3.265 1.00 95.06 106 LEU A N 1
ATOM 844 C CA . LEU A 1 106 ? 2.440 -12.126 1.857 1.00 95.06 106 LEU A CA 1
ATOM 845 C C . LEU A 1 106 ? 1.216 -11.925 0.948 1.00 95.06 106 LEU A C 1
ATOM 847 O O . LEU A 1 106 ? 1.181 -10.979 0.169 1.00 95.06 106 LEU A O 1
ATOM 851 N N . SER A 1 107 ? 0.178 -12.759 1.085 1.00 95.25 107 SER A N 1
ATOM 852 C CA . SER A 1 107 ? -1.046 -12.609 0.284 1.00 95.25 107 SER A CA 1
ATOM 853 C C . SER A 1 107 ? -1.729 -11.260 0.525 1.00 95.25 107 SER A C 1
ATOM 855 O O . SER A 1 107 ? -2.111 -10.595 -0.431 1.00 95.25 107 SER A O 1
ATOM 857 N N . ARG A 1 108 ? -1.851 -10.830 1.789 1.00 95.19 108 ARG A N 1
ATOM 858 C CA . ARG A 1 108 ? -2.462 -9.542 2.144 1.00 95.19 108 ARG A CA 1
ATOM 859 C C . ARG A 1 108 ? -1.630 -8.373 1.615 1.00 95.19 108 ARG A C 1
ATOM 861 O O . ARG A 1 108 ? -2.189 -7.433 1.067 1.00 95.19 108 ARG A O 1
ATOM 868 N N . LYS A 1 109 ? -0.299 -8.471 1.684 1.00 97.56 109 LYS A N 1
ATOM 869 C CA . LYS A 1 109 ? 0.641 -7.504 1.098 1.00 97.56 109 LYS A CA 1
ATOM 870 C C . LYS A 1 109 ? 0.453 -7.328 -0.407 1.00 97.56 109 LYS A C 1
ATOM 872 O O . LYS A 1 109 ? 0.382 -6.193 -0.873 1.00 97.56 109 LYS A O 1
ATOM 877 N N . PHE A 1 110 ? 0.361 -8.431 -1.154 1.00 98.06 110 PHE A N 1
ATOM 878 C CA . PHE A 1 110 ? 0.068 -8.392 -2.588 1.00 98.06 110 PHE A CA 1
ATOM 879 C C . PHE A 1 110 ? -1.272 -7.708 -2.857 1.00 98.06 110 PHE A C 1
ATOM 881 O O . PHE A 1 110 ? -1.319 -6.786 -3.670 1.00 98.06 110 PHE A O 1
ATOM 888 N N . SER A 1 111 ? -2.328 -8.105 -2.139 1.00 97.44 111 SER A N 1
ATOM 889 C CA . SER A 1 111 ? -3.658 -7.513 -2.300 1.00 97.44 111 SER A CA 1
ATOM 890 C C . SER A 1 111 ? -3.657 -6.008 -2.039 1.00 97.44 111 SER A C 1
ATOM 892 O O . SER A 1 111 ? -4.181 -5.264 -2.858 1.00 97.44 111 SER A O 1
ATOM 894 N N . LEU A 1 112 ? -3.007 -5.542 -0.968 1.00 98.38 112 LEU A N 1
ATOM 895 C CA . LEU A 1 112 ? -2.948 -4.117 -0.624 1.00 98.38 112 LEU A CA 1
ATOM 896 C C . LEU A 1 112 ? -2.246 -3.284 -1.703 1.00 98.38 112 LEU A C 1
ATOM 898 O O . LEU A 1 112 ? -2.742 -2.225 -2.080 1.00 98.38 112 LEU A O 1
ATOM 902 N N . PHE A 1 113 ? -1.107 -3.747 -2.235 1.00 98.62 113 PHE A N 1
ATOM 903 C CA . PHE A 1 113 ? -0.450 -3.032 -3.333 1.00 98.62 113 PHE A CA 1
ATOM 904 C C . PHE A 1 113 ? -1.273 -3.076 -4.623 1.00 98.62 113 PHE A C 1
ATOM 906 O O . PHE A 1 113 ? -1.369 -2.056 -5.302 1.00 98.62 113 PHE A O 1
ATOM 913 N N . ALA A 1 114 ? -1.875 -4.219 -4.960 1.00 98.62 114 ALA A N 1
ATOM 914 C CA . ALA A 1 114 ? -2.704 -4.358 -6.155 1.00 98.62 114 ALA A CA 1
ATOM 915 C C . ALA A 1 114 ? -3.951 -3.462 -6.101 1.00 98.62 114 ALA A C 1
ATOM 917 O O . ALA A 1 114 ? -4.257 -2.780 -7.078 1.00 98.62 114 ALA A O 1
ATOM 918 N N . GLU A 1 115 ? -4.629 -3.410 -4.954 1.00 98.31 115 GLU A N 1
ATOM 919 C CA . GLU A 1 115 ? -5.781 -2.538 -4.722 1.00 98.31 115 GLU A CA 1
ATOM 920 C C . GLU A 1 115 ? -5.384 -1.059 -4.783 1.00 98.31 115 GLU A C 1
ATOM 922 O O . GLU A 1 115 ? -6.052 -0.271 -5.455 1.00 98.31 115 GLU A O 1
ATOM 927 N N . LEU A 1 116 ? -4.250 -0.684 -4.177 1.00 98.38 116 LEU A N 1
ATOM 928 C CA . LEU A 1 116 ? -3.752 0.691 -4.233 1.00 98.38 116 LEU A CA 1
ATOM 929 C C . LEU A 1 116 ? -3.440 1.125 -5.667 1.00 98.38 116 LEU A C 1
ATOM 931 O O . LEU A 1 116 ? -3.817 2.226 -6.071 1.00 98.38 116 LEU A O 1
ATOM 935 N N . VAL A 1 117 ? -2.779 0.262 -6.447 1.00 98.69 117 VAL A N 1
ATOM 936 C CA . VAL A 1 117 ? -2.500 0.506 -7.870 1.00 98.69 117 VAL A CA 1
ATOM 937 C C . VAL A 1 117 ? -3.803 0.652 -8.644 1.00 98.69 117 VAL A C 1
ATOM 939 O O . VAL A 1 117 ? -3.965 1.639 -9.353 1.00 98.69 117 VAL A O 1
ATOM 942 N N . ALA A 1 118 ? -4.743 -0.283 -8.494 1.00 98.38 118 ALA A N 1
ATOM 943 C CA . ALA A 1 118 ? -6.007 -0.254 -9.224 1.00 98.38 118 ALA A CA 1
ATOM 944 C C . ALA A 1 118 ? -6.817 1.017 -8.923 1.00 98.38 118 ALA A C 1
ATOM 946 O O . ALA A 1 118 ? -7.269 1.691 -9.851 1.00 98.38 118 ALA A O 1
ATOM 947 N N . SER A 1 119 ? -6.941 1.379 -7.643 1.00 97.81 119 SER A N 1
ATOM 948 C CA . SER A 1 119 ? -7.693 2.559 -7.208 1.00 97.81 119 SER A CA 1
ATOM 949 C C . SER A 1 119 ? -7.051 3.863 -7.675 1.00 97.81 119 SER A C 1
ATOM 951 O O . SER A 1 119 ? -7.732 4.741 -8.197 1.00 97.81 119 SER A O 1
ATOM 953 N N . THR A 1 120 ? -5.732 4.009 -7.528 1.00 97.69 120 THR A N 1
ATOM 954 C CA . THR A 1 120 ? -5.036 5.235 -7.959 1.00 97.69 120 THR A CA 1
ATOM 955 C C . THR A 1 120 ? -4.980 5.367 -9.475 1.00 97.69 120 THR A C 1
ATOM 957 O O . THR A 1 120 ? -5.142 6.467 -9.993 1.00 97.69 120 THR A O 1
ATOM 960 N N . LYS A 1 121 ? -4.824 4.258 -10.203 1.00 97.38 121 LYS A N 1
ATOM 961 C CA . LYS A 1 121 ? -4.842 4.238 -11.670 1.00 97.38 121 LYS A CA 1
ATOM 962 C C . LYS A 1 121 ? -6.197 4.644 -12.249 1.00 97.38 121 LYS A C 1
ATOM 964 O O . LYS A 1 121 ? -6.235 5.214 -13.337 1.00 97.38 121 LYS A O 1
ATOM 969 N N . GLN A 1 122 ? -7.295 4.346 -11.551 1.00 96.69 122 GLN A N 1
ATOM 970 C CA . GLN A 1 122 ? -8.640 4.714 -11.994 1.00 96.69 122 GLN A CA 1
ATOM 971 C C . GLN A 1 122 ? -8.812 6.236 -12.110 1.00 96.69 122 GLN A C 1
ATOM 973 O O . GLN A 1 122 ? -9.456 6.699 -13.051 1.00 96.69 122 GLN A O 1
ATOM 978 N N . ASP A 1 123 ? -8.231 6.996 -11.180 1.00 95.50 123 ASP A N 1
ATOM 979 C CA . ASP A 1 123 ? -8.219 8.457 -11.209 1.00 95.50 123 ASP A CA 1
ATOM 980 C C . ASP A 1 123 ? -6.965 9.005 -10.508 1.00 95.50 123 ASP A C 1
ATOM 982 O O . ASP A 1 123 ? -6.913 9.169 -9.285 1.00 95.50 123 ASP A O 1
ATOM 986 N N . LEU A 1 124 ? -5.946 9.317 -11.312 1.00 96.00 124 LEU A N 1
ATOM 987 C CA . LEU A 1 124 ? -4.685 9.892 -10.836 1.00 96.00 124 LEU A CA 1
ATOM 988 C C . LEU A 1 124 ? -4.812 11.358 -10.399 1.00 96.00 124 LEU A C 1
ATOM 990 O O . LEU A 1 124 ? -3.869 11.886 -9.816 1.00 96.00 124 LEU A O 1
ATOM 994 N N . SER A 1 125 ? -5.940 12.013 -10.690 1.00 95.38 125 SER A N 1
ATOM 995 C CA . SER A 1 125 ? -6.209 13.402 -10.307 1.00 95.38 125 SER A CA 1
ATOM 996 C C . SER A 1 125 ? -7.026 13.531 -9.022 1.00 95.38 125 SER A C 1
ATOM 998 O O . SER A 1 125 ? -7.180 14.642 -8.516 1.00 95.38 125 SER A O 1
ATOM 1000 N N . LYS A 1 126 ? -7.519 12.405 -8.488 1.00 93.62 126 LYS A N 1
ATOM 1001 C CA . LYS A 1 126 ? -8.414 12.364 -7.330 1.00 93.62 126 LYS A CA 1
ATOM 1002 C C . LYS A 1 126 ? -7.815 13.019 -6.084 1.00 93.62 126 LYS A C 1
ATOM 1004 O O . LYS A 1 126 ? -8.530 13.693 -5.354 1.00 93.62 126 LYS A O 1
ATOM 1009 N N . GLU A 1 127 ? -6.516 12.839 -5.853 1.00 95.50 127 GLU A N 1
ATOM 1010 C CA . GLU A 1 127 ? -5.776 13.456 -4.749 1.00 95.50 127 GLU A CA 1
ATOM 1011 C C . GLU A 1 127 ? -4.393 13.916 -5.198 1.00 95.50 127 GLU A C 1
ATOM 1013 O O . GLU A 1 127 ? -3.767 13.299 -6.062 1.00 95.50 127 GLU A O 1
ATOM 1018 N N . GLU A 1 128 ? -3.849 14.931 -4.519 1.00 91.75 128 GLU A N 1
ATOM 1019 C CA . GLU A 1 128 ? -2.504 15.474 -4.782 1.00 91.75 128 GLU A CA 1
ATOM 1020 C C . GLU A 1 128 ? -1.426 14.373 -4.815 1.00 91.75 128 GLU A C 1
ATOM 1022 O O . GLU A 1 128 ? -0.478 14.420 -5.597 1.00 91.75 128 GLU A O 1
ATOM 1027 N N . ARG A 1 129 ? -1.583 13.341 -3.976 1.00 94.56 129 ARG A N 1
ATOM 1028 C CA . ARG A 1 129 ? -0.620 12.238 -3.836 1.00 94.56 129 ARG A CA 1
ATOM 1029 C C . ARG A 1 129 ? -0.991 10.973 -4.612 1.00 94.56 129 ARG A C 1
ATOM 1031 O O . ARG A 1 129 ? -0.294 9.969 -4.458 1.00 94.56 129 ARG A O 1
ATOM 1038 N N . SER A 1 130 ? -2.032 10.980 -5.444 1.00 96.75 130 SER A N 1
ATOM 1039 C CA . SER A 1 130 ? -2.446 9.786 -6.197 1.00 96.75 130 SER A CA 1
ATOM 1040 C C . SER A 1 130 ? -1.330 9.256 -7.102 1.00 96.75 130 SER A C 1
ATOM 1042 O O . SER A 1 130 ? -1.039 8.062 -7.068 1.00 96.75 130 SER A O 1
ATOM 1044 N N . VAL A 1 131 ? -0.622 10.135 -7.819 1.00 96.62 131 VAL A N 1
ATOM 1045 C CA . VAL A 1 131 ? 0.540 9.761 -8.653 1.00 96.62 131 VAL A CA 1
ATOM 1046 C C . VAL A 1 131 ? 1.668 9.133 -7.826 1.00 96.62 131 VAL A C 1
ATOM 1048 O O . VAL A 1 131 ? 2.263 8.129 -8.231 1.00 96.62 131 VAL A O 1
ATOM 1051 N N . LEU A 1 132 ? 1.942 9.685 -6.640 1.00 95.88 132 LEU A N 1
ATOM 1052 C CA . LEU A 1 132 ? 2.967 9.166 -5.733 1.00 95.88 132 LEU A CA 1
ATOM 1053 C C . LEU A 1 132 ? 2.635 7.736 -5.289 1.00 95.88 132 LEU A C 1
ATOM 1055 O O . LEU A 1 132 ? 3.500 6.859 -5.330 1.00 95.88 132 LEU A O 1
ATOM 1059 N N . PHE A 1 133 ? 1.398 7.492 -4.850 1.00 98.06 133 PHE A N 1
ATOM 1060 C CA . PHE A 1 133 ? 0.991 6.167 -4.386 1.00 98.06 133 PHE A CA 1
ATOM 1061 C C . PHE A 1 133 ? 0.844 5.167 -5.531 1.00 98.06 133 PHE A C 1
ATOM 1063 O O . PHE A 1 133 ? 1.235 4.016 -5.345 1.00 98.06 133 PHE A O 1
ATOM 1070 N N . TYR A 1 134 ? 0.387 5.594 -6.709 1.00 98.50 134 TYR A N 1
ATOM 1071 C CA . TYR A 1 134 ? 0.338 4.759 -7.909 1.00 98.50 134 TYR A CA 1
ATOM 1072 C C . TYR A 1 134 ? 1.725 4.220 -8.273 1.00 98.50 134 TYR A C 1
ATOM 1074 O O . TYR A 1 134 ? 1.964 3.013 -8.231 1.00 98.50 134 TYR A O 1
ATOM 1082 N N . THR A 1 135 ? 2.673 5.117 -8.550 1.00 97.75 135 THR A N 1
ATOM 1083 C CA . THR A 1 135 ? 4.015 4.751 -9.032 1.00 97.75 135 THR A CA 1
ATOM 1084 C C . THR A 1 135 ? 4.800 3.942 -8.001 1.00 97.75 135 THR A C 1
ATOM 1086 O O . THR A 1 135 ? 5.439 2.942 -8.340 1.00 97.75 135 THR A O 1
ATOM 1089 N N . ARG A 1 136 ? 4.719 4.308 -6.713 1.00 97.50 136 ARG A N 1
ATOM 1090 C CA . ARG A 1 136 ? 5.392 3.561 -5.640 1.00 97.50 136 ARG A CA 1
ATOM 1091 C C . ARG A 1 136 ? 4.796 2.178 -5.427 1.00 97.50 136 ARG A C 1
ATOM 1093 O O . ARG A 1 136 ? 5.558 1.232 -5.228 1.00 97.50 136 ARG A O 1
ATOM 1100 N N . SER A 1 137 ? 3.472 2.053 -5.452 1.00 98.44 137 SER A N 1
ATOM 1101 C CA . SER A 1 137 ? 2.804 0.763 -5.259 1.00 98.44 137 SER A CA 1
ATOM 1102 C C . SER A 1 137 ? 3.020 -0.150 -6.454 1.00 98.44 137 SER A C 1
ATOM 1104 O O . SER A 1 137 ? 3.317 -1.321 -6.251 1.00 98.44 137 SER A O 1
ATOM 1106 N N . LEU A 1 138 ? 2.992 0.387 -7.679 1.00 98.75 138 LEU A N 1
ATOM 1107 C CA . LEU A 1 138 ? 3.279 -0.370 -8.896 1.00 98.75 138 LEU A CA 1
ATOM 1108 C C . LEU A 1 138 ? 4.717 -0.899 -8.895 1.00 98.75 138 LEU A C 1
ATOM 1110 O O . LEU A 1 138 ? 4.930 -2.089 -9.101 1.00 98.75 138 LEU A O 1
ATOM 1114 N N . ASN A 1 139 ? 5.698 -0.059 -8.551 1.00 98.44 139 ASN A N 1
ATOM 1115 C CA . ASN A 1 139 ? 7.092 -0.481 -8.389 1.00 98.44 139 ASN A CA 1
ATOM 1116 C C . ASN A 1 139 ? 7.255 -1.587 -7.327 1.00 98.44 139 ASN A C 1
ATOM 1118 O O . ASN A 1 139 ? 8.049 -2.512 -7.505 1.00 98.44 139 ASN A O 1
ATOM 1122 N N . ARG A 1 140 ? 6.530 -1.503 -6.202 1.00 98.25 140 ARG A N 1
ATOM 1123 C CA . ARG A 1 140 ? 6.574 -2.536 -5.153 1.00 98.25 140 ARG A CA 1
ATOM 1124 C C . ARG A 1 140 ? 5.890 -3.825 -5.580 1.00 98.25 140 ARG A C 1
ATOM 1126 O O . ARG A 1 140 ? 6.445 -4.893 -5.342 1.00 98.25 140 ARG A O 1
ATOM 1133 N N . LEU A 1 141 ? 4.739 -3.731 -6.235 1.00 98.56 141 LEU A N 1
ATOM 1134 C CA . LEU A 1 141 ? 4.030 -4.880 -6.779 1.00 98.56 141 LEU A CA 1
ATOM 1135 C C . LEU A 1 141 ? 4.873 -5.590 -7.843 1.00 98.56 141 LEU A C 1
ATOM 1137 O O . LEU A 1 141 ? 4.944 -6.815 -7.828 1.00 98.56 141 LEU A O 1
ATOM 1141 N N . ALA A 1 142 ? 5.569 -4.839 -8.700 1.00 98.69 142 ALA A N 1
ATOM 1142 C CA . ALA A 1 142 ? 6.479 -5.382 -9.703 1.00 98.69 142 ALA A CA 1
ATOM 1143 C C . ALA A 1 142 ? 7.652 -6.138 -9.059 1.00 98.69 142 ALA A C 1
ATOM 1145 O O . ALA A 1 142 ? 7.873 -7.294 -9.399 1.00 98.69 142 ALA A O 1
ATOM 1146 N N . GLN A 1 143 ? 8.327 -5.551 -8.060 1.00 98.12 143 GLN A N 1
ATOM 1147 C CA . GLN A 1 143 ? 9.390 -6.231 -7.295 1.00 98.12 143 GLN A CA 1
ATOM 1148 C C . GLN A 1 143 ? 8.909 -7.517 -6.617 1.00 98.12 143 GLN A C 1
ATOM 1150 O O . GLN A 1 143 ? 9.593 -8.536 -6.665 1.00 98.12 143 GLN A O 1
ATOM 1155 N N . LEU A 1 144 ? 7.746 -7.470 -5.960 1.00 97.25 144 LEU A N 1
ATOM 1156 C CA . LEU A 1 144 ? 7.188 -8.637 -5.277 1.00 97.25 144 LEU A CA 1
ATOM 1157 C C . LEU A 1 144 ? 6.826 -9.736 -6.277 1.00 97.25 144 LEU A C 1
ATOM 1159 O O . LEU A 1 144 ? 7.134 -10.899 -6.038 1.00 97.25 144 LEU A O 1
ATOM 1163 N N . THR A 1 145 ? 6.207 -9.363 -7.397 1.00 98.44 145 THR A N 1
ATOM 1164 C CA . THR A 1 145 ? 5.837 -10.298 -8.466 1.00 98.44 145 THR A CA 1
ATOM 1165 C C . THR A 1 145 ? 7.078 -10.921 -9.093 1.00 98.44 145 THR A C 1
ATOM 1167 O O . THR A 1 145 ? 7.100 -12.125 -9.308 1.00 98.44 145 THR A O 1
ATOM 1170 N N . ASP A 1 146 ? 8.131 -10.137 -9.315 1.00 98.06 146 ASP A N 1
ATOM 1171 C CA . ASP A 1 146 ? 9.396 -10.627 -9.863 1.00 98.06 146 ASP A CA 1
ATOM 1172 C C . ASP A 1 146 ? 10.016 -11.675 -8.931 1.00 98.06 146 ASP A C 1
ATOM 1174 O O . ASP A 1 146 ? 10.245 -12.821 -9.313 1.00 98.06 146 ASP A O 1
ATOM 1178 N N . TYR A 1 147 ? 10.149 -11.328 -7.650 1.00 96.88 147 TYR A N 1
ATOM 1179 C CA . TYR A 1 147 ? 10.750 -12.209 -6.655 1.00 96.88 147 TYR A CA 1
ATOM 1180 C C . TYR A 1 147 ? 9.950 -13.501 -6.413 1.00 96.88 147 TYR A C 1
ATOM 1182 O O . TYR A 1 147 ? 10.536 -14.578 -6.308 1.00 96.88 147 TYR A O 1
ATOM 1190 N N . TRP A 1 148 ? 8.619 -13.411 -6.296 1.00 97.25 148 TRP A N 1
ATOM 1191 C CA . TRP A 1 148 ? 7.772 -14.547 -5.900 1.00 97.25 148 TRP A CA 1
ATOM 1192 C C . TRP A 1 148 ? 7.165 -15.322 -7.073 1.00 97.25 148 TRP A C 1
ATOM 1194 O O . TRP A 1 148 ? 6.760 -16.474 -6.894 1.00 97.25 148 TRP A O 1
ATOM 1204 N N . HIS A 1 149 ? 7.070 -14.713 -8.254 1.00 97.50 149 HIS A N 1
ATOM 1205 C CA . HIS A 1 149 ? 6.379 -15.284 -9.411 1.00 97.50 149 HIS A CA 1
ATOM 1206 C C . HIS A 1 149 ? 7.178 -15.239 -10.723 1.00 97.50 149 HIS A C 1
ATOM 1208 O O . HIS A 1 149 ? 6.776 -15.887 -11.693 1.00 97.50 149 HIS A O 1
ATOM 1214 N N . GLY A 1 150 ? 8.323 -14.555 -10.737 1.00 98.25 150 GLY A N 1
ATOM 1215 C CA . GLY A 1 150 ? 9.269 -14.521 -11.846 1.00 98.25 150 GLY A CA 1
ATOM 1216 C C . GLY A 1 150 ? 9.067 -13.363 -12.825 1.00 98.25 150 GLY A C 1
ATOM 1217 O O . GLY A 1 150 ? 8.010 -12.726 -12.892 1.00 98.25 150 GLY A O 1
ATOM 1218 N N . GLU A 1 151 ? 10.106 -13.143 -13.631 1.00 98.38 151 GLU A N 1
ATOM 1219 C CA . GLU A 1 151 ? 10.230 -12.033 -14.582 1.00 98.38 151 GLU A CA 1
ATOM 1220 C C . GLU A 1 151 ? 9.046 -11.951 -15.556 1.00 98.38 151 GLU A C 1
ATOM 1222 O O . GLU A 1 151 ? 8.524 -10.865 -15.798 1.00 98.38 151 GLU A O 1
ATOM 1227 N N . ASP A 1 152 ? 8.552 -13.088 -16.061 1.00 98.12 152 ASP A N 1
ATOM 1228 C CA . ASP A 1 152 ? 7.428 -13.133 -17.008 1.00 98.12 152 ASP A CA 1
ATOM 1229 C C . ASP A 1 152 ? 6.148 -12.507 -16.442 1.00 98.12 152 ASP A C 1
ATOM 1231 O O . ASP A 1 152 ? 5.426 -11.809 -17.158 1.00 98.12 152 ASP A O 1
ATOM 1235 N N . GLN A 1 153 ? 5.868 -12.725 -15.154 1.00 98.38 153 GLN A N 1
ATOM 1236 C CA . GLN A 1 153 ? 4.691 -12.149 -14.501 1.00 98.38 153 GLN A CA 1
ATOM 1237 C C . GLN A 1 153 ? 4.917 -10.692 -14.092 1.00 98.38 153 GLN A C 1
ATOM 1239 O O . GLN A 1 153 ? 3.972 -9.903 -14.082 1.00 98.38 153 GLN A O 1
ATOM 1244 N N . ALA A 1 154 ? 6.158 -10.313 -13.781 1.00 98.62 154 ALA A N 1
ATOM 1245 C CA . ALA A 1 154 ? 6.506 -8.949 -13.393 1.00 98.62 154 ALA A CA 1
ATOM 1246 C C . ALA A 1 154 ? 6.637 -7.992 -14.585 1.00 98.62 154 ALA A C 1
ATOM 1248 O O . ALA A 1 154 ? 6.371 -6.798 -14.455 1.00 98.62 154 ALA A O 1
ATOM 1249 N N . ARG A 1 155 ? 7.013 -8.509 -15.758 1.00 98.62 155 ARG A N 1
ATOM 1250 C CA . ARG A 1 155 ? 7.205 -7.770 -17.012 1.00 98.62 155 ARG A CA 1
ATOM 1251 C C . ARG A 1 155 ? 6.088 -6.773 -17.342 1.00 98.62 155 ARG A C 1
ATOM 1253 O O . ARG A 1 155 ? 6.428 -5.621 -17.598 1.00 98.62 155 ARG A O 1
ATOM 1260 N N . PRO A 1 156 ? 4.787 -7.128 -17.325 1.00 98.62 156 PRO A N 1
ATOM 1261 C CA . PRO A 1 156 ? 3.731 -6.151 -17.593 1.00 98.62 156 PRO A CA 1
ATOM 1262 C C . PRO A 1 156 ? 3.700 -4.996 -16.581 1.00 98.62 156 PRO A C 1
ATOM 1264 O O . PRO A 1 156 ? 3.409 -3.870 -16.967 1.00 98.62 156 PRO A O 1
ATOM 1267 N N . LEU A 1 157 ? 4.042 -5.241 -15.312 1.00 98.75 157 LEU A N 1
ATOM 1268 C CA . LEU A 1 157 ? 4.073 -4.204 -14.275 1.00 98.75 157 LEU A CA 1
ATOM 1269 C C . LEU A 1 157 ? 5.268 -3.260 -14.463 1.00 98.75 157 LEU A C 1
ATOM 1271 O O . LEU A 1 157 ? 5.128 -2.046 -14.318 1.00 98.75 157 LEU A O 1
ATOM 1275 N N . TRP A 1 158 ? 6.433 -3.808 -14.826 1.00 98.69 158 TRP A N 1
ATOM 1276 C CA . TRP A 1 158 ? 7.612 -3.011 -15.169 1.00 98.69 158 TRP A CA 1
ATOM 1277 C C . TRP A 1 158 ? 7.406 -2.183 -16.436 1.00 98.69 158 TRP A C 1
ATOM 1279 O O . TRP A 1 158 ? 7.781 -1.011 -16.456 1.00 98.69 158 TRP A O 1
ATOM 1289 N N . GLN A 1 159 ? 6.758 -2.757 -17.452 1.00 98.75 159 GLN A N 1
ATOM 1290 C CA . GLN A 1 159 ? 6.397 -2.036 -18.669 1.00 98.75 159 GLN A CA 1
ATOM 1291 C C . GLN A 1 159 ? 5.422 -0.897 -18.374 1.00 98.75 159 GLN A C 1
ATOM 1293 O O . GLN A 1 159 ? 5.654 0.221 -18.815 1.00 98.75 159 GLN A O 1
ATOM 1298 N N . GLU A 1 160 ? 4.382 -1.146 -17.578 1.00 98.50 160 GLU A N 1
ATOM 1299 C CA . GLU A 1 160 ? 3.420 -0.112 -17.189 1.00 98.50 160 GLU A CA 1
ATOM 1300 C C . GLU A 1 160 ? 4.093 1.048 -16.441 1.00 98.50 160 GLU A C 1
ATOM 1302 O O . GLU A 1 160 ? 3.789 2.217 -16.691 1.00 98.50 160 GLU A O 1
ATOM 1307 N N . LEU A 1 161 ? 5.041 0.743 -15.549 1.00 98.44 161 LEU A N 1
ATOM 1308 C CA . LEU A 1 161 ? 5.791 1.771 -14.836 1.00 98.44 161 LEU A CA 1
ATOM 1309 C C . LEU A 1 161 ? 6.722 2.549 -15.775 1.00 98.44 161 LEU A C 1
ATOM 1311 O O . LEU A 1 161 ? 6.774 3.774 -15.681 1.00 98.44 161 LEU A O 1
ATOM 1315 N N . LEU A 1 162 ? 7.426 1.868 -16.686 1.00 98.50 162 LEU A N 1
ATOM 1316 C CA . LEU A 1 162 ? 8.265 2.517 -17.697 1.00 98.50 162 LEU A CA 1
ATOM 1317 C C . LEU A 1 162 ? 7.432 3.450 -18.582 1.00 98.50 162 LEU A C 1
ATOM 1319 O O . LEU A 1 162 ? 7.789 4.614 -18.744 1.00 98.50 162 LEU A O 1
ATOM 1323 N N . ASP A 1 163 ? 6.304 2.96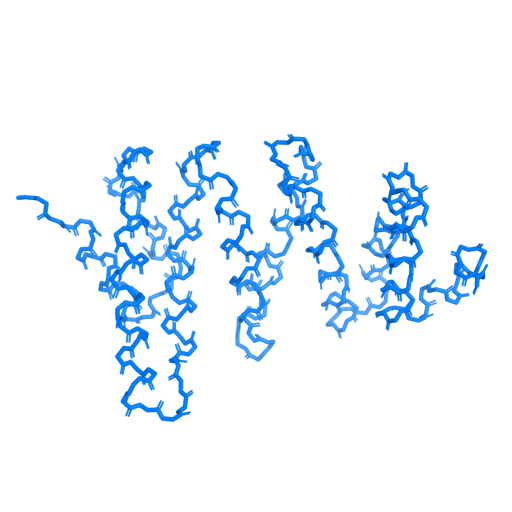8 -19.100 1.00 98.25 163 ASP A N 1
ATOM 1324 C CA . ASP A 1 163 ? 5.404 3.750 -19.945 1.00 98.25 163 ASP A CA 1
ATOM 1325 C C . ASP A 1 163 ? 4.911 4.994 -19.205 1.00 98.25 163 ASP A C 1
ATOM 1327 O O . ASP A 1 163 ? 4.860 6.079 -19.786 1.00 98.25 163 ASP A O 1
ATOM 1331 N N . TYR A 1 164 ? 4.594 4.872 -17.914 1.00 97.75 164 TYR A N 1
ATOM 1332 C CA . TYR A 1 164 ? 4.204 6.032 -17.125 1.00 97.75 164 TYR A CA 1
ATOM 1333 C C . TYR A 1 164 ? 5.340 7.062 -17.020 1.00 97.75 164 TYR A C 1
ATOM 1335 O O . TYR A 1 164 ? 5.143 8.248 -17.287 1.00 97.75 164 TYR A O 1
ATOM 1343 N N . VAL A 1 165 ? 6.541 6.598 -16.672 1.00 97.31 165 VAL A N 1
ATOM 1344 C CA . VAL A 1 165 ? 7.737 7.435 -16.521 1.00 97.31 165 VAL A CA 1
ATOM 1345 C C . VAL A 1 165 ? 8.068 8.182 -17.815 1.00 97.31 165 VAL A C 1
ATOM 1347 O O . VAL A 1 165 ? 8.330 9.379 -17.774 1.00 97.31 165 VAL A O 1
ATOM 1350 N N . LEU A 1 166 ? 8.016 7.509 -18.967 1.00 96.94 166 LEU A N 1
ATOM 1351 C CA . LEU A 1 166 ? 8.370 8.108 -20.258 1.00 96.94 166 LEU A CA 1
ATOM 1352 C C . LEU A 1 166 ? 7.344 9.127 -20.772 1.00 96.94 166 LEU A C 1
ATOM 1354 O O . LEU A 1 166 ? 7.719 10.032 -21.514 1.00 96.94 166 LEU A O 1
ATOM 1358 N N . ASN A 1 167 ? 6.063 8.963 -20.431 1.00 96.31 167 ASN A N 1
ATOM 1359 C CA . ASN A 1 167 ? 4.987 9.772 -21.010 1.00 96.31 167 ASN A CA 1
ATOM 1360 C C . ASN A 1 167 ? 4.486 10.897 -20.094 1.00 96.31 167 ASN A C 1
ATOM 1362 O O . ASN A 1 167 ? 3.865 11.833 -20.598 1.00 96.31 167 ASN A O 1
ATOM 1366 N N . PHE A 1 168 ? 4.706 10.805 -18.778 1.00 95.06 168 PHE A N 1
ATOM 1367 C CA . PHE A 1 168 ? 4.052 11.700 -17.814 1.00 95.06 168 PHE A CA 1
ATOM 1368 C C . PHE A 1 168 ? 4.978 12.356 -16.786 1.00 95.06 168 PHE A C 1
ATOM 1370 O O . PHE A 1 168 ? 4.524 13.278 -16.115 1.00 95.06 168 PHE A O 1
ATOM 1377 N N . MET A 1 169 ? 6.231 11.914 -16.629 1.00 94.44 169 MET A N 1
ATOM 1378 C CA . MET A 1 169 ? 7.164 12.554 -15.692 1.00 94.44 169 MET A CA 1
ATOM 1379 C C . MET A 1 169 ? 7.993 13.645 -16.368 1.00 94.44 169 MET A C 1
ATOM 1381 O O . MET A 1 169 ? 8.389 13.522 -17.526 1.00 94.44 169 MET A O 1
ATOM 1385 N N . GLU A 1 170 ? 8.299 14.695 -15.610 1.00 93.00 170 GLU A N 1
ATOM 1386 C CA . GLU A 1 170 ? 9.235 15.735 -16.033 1.00 93.00 170 GLU A CA 1
ATOM 1387 C C . GLU A 1 170 ? 10.669 15.187 -16.092 1.00 93.00 170 GLU A C 1
ATOM 1389 O O . GLU A 1 170 ? 11.021 14.240 -15.389 1.00 93.00 170 GLU A O 1
ATOM 1394 N N . ALA A 1 171 ? 11.536 15.795 -16.905 1.00 89.19 171 ALA A N 1
ATOM 1395 C CA . ALA A 1 171 ? 12.847 15.226 -17.244 1.00 89.19 171 ALA A CA 1
ATOM 1396 C C . ALA A 1 171 ? 13.748 14.893 -16.032 1.00 89.19 171 ALA A C 1
ATOM 1398 O O . ALA A 1 171 ? 14.502 13.919 -16.064 1.00 89.19 171 ALA A O 1
ATOM 1399 N N . ASN A 1 172 ? 13.692 15.690 -14.961 1.00 87.94 172 ASN A N 1
ATOM 1400 C CA . ASN A 1 172 ? 14.449 15.434 -13.731 1.00 87.94 172 ASN A CA 1
ATOM 1401 C C . ASN A 1 172 ? 13.894 14.232 -12.949 1.00 87.94 172 ASN A C 1
ATOM 1403 O O . ASN A 1 172 ? 14.663 13.376 -12.518 1.00 87.94 172 ASN A O 1
ATOM 1407 N N . GLU A 1 173 ? 12.573 14.145 -12.803 1.00 91.88 173 GLU A N 1
ATOM 1408 C CA . GLU A 1 173 ? 11.889 13.047 -12.109 1.00 91.88 173 GLU A CA 1
ATOM 1409 C C . GLU A 1 173 ? 11.981 11.741 -12.905 1.00 91.88 173 GLU A C 1
ATOM 1411 O O . GLU A 1 173 ? 12.179 10.665 -12.340 1.00 91.88 173 GLU A O 1
ATOM 1416 N N . GLN A 1 174 ? 11.923 11.845 -14.233 1.00 94.94 174 GLN A N 1
ATOM 1417 C CA . GLN A 1 174 ? 12.066 10.733 -15.160 1.00 94.94 174 GLN A CA 1
ATOM 1418 C C . GLN A 1 174 ? 13.412 10.024 -14.970 1.00 94.94 174 GLN A C 1
ATOM 1420 O O . GLN A 1 174 ? 13.451 8.800 -14.856 1.00 94.94 174 GLN A O 1
ATOM 1425 N N . LEU A 1 175 ? 14.517 10.773 -14.883 1.00 94.44 175 LEU A N 1
ATOM 1426 C CA . LEU A 1 175 ? 15.848 10.200 -14.669 1.00 94.44 175 LEU A CA 1
ATOM 1427 C C . LEU A 1 175 ? 15.937 9.441 -13.336 1.00 94.44 175 LE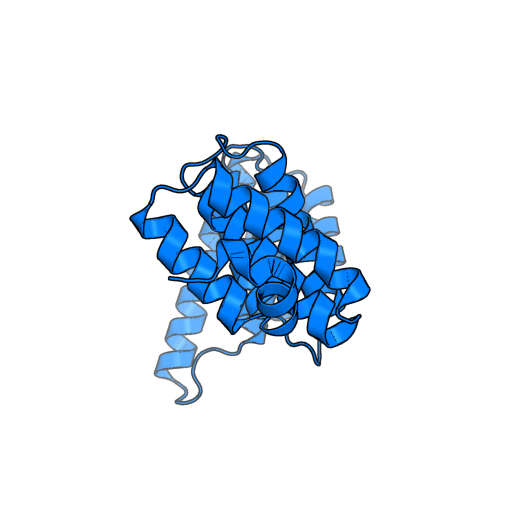U A C 1
ATOM 1429 O O . LEU A 1 175 ? 16.504 8.347 -13.269 1.00 94.44 175 LEU A O 1
ATOM 1433 N N . GLU A 1 176 ? 15.379 10.001 -12.263 1.00 94.31 176 GLU A N 1
ATOM 1434 C CA . GLU A 1 176 ? 15.336 9.341 -10.956 1.00 94.31 176 GLU A CA 1
ATOM 1435 C C . GLU A 1 176 ? 14.497 8.057 -11.006 1.00 94.31 176 GLU A C 1
ATOM 1437 O O . GLU A 1 176 ? 14.939 7.006 -10.535 1.00 94.31 176 GLU A O 1
ATOM 1442 N N . ALA A 1 177 ? 13.327 8.101 -11.642 1.00 95.62 177 ALA A N 1
ATOM 1443 C CA . ALA A 1 177 ? 12.451 6.945 -11.775 1.00 95.62 177 ALA A CA 1
ATOM 1444 C C . ALA A 1 177 ? 13.065 5.833 -12.644 1.00 95.62 177 ALA A C 1
ATOM 1446 O O . ALA A 1 177 ? 13.016 4.662 -12.264 1.00 95.62 177 ALA A O 1
ATOM 1447 N N . LEU A 1 178 ? 13.723 6.177 -13.757 1.00 97.50 178 LEU A N 1
ATOM 1448 C CA . LEU A 1 178 ? 14.457 5.213 -14.584 1.00 97.50 178 LEU A CA 1
ATOM 1449 C C . LEU A 1 178 ? 15.610 4.565 -13.805 1.00 97.50 178 LEU A C 1
ATOM 1451 O O . LEU A 1 178 ? 15.826 3.358 -13.912 1.00 97.50 178 LEU A O 1
ATOM 1455 N N . ASN A 1 179 ? 16.320 5.323 -12.963 1.00 96.25 179 ASN A N 1
ATOM 1456 C CA . ASN A 1 179 ? 17.330 4.754 -12.068 1.00 96.25 179 ASN A CA 1
ATOM 1457 C C . ASN A 1 179 ? 16.732 3.741 -11.083 1.00 96.25 179 ASN A C 1
ATOM 1459 O O . ASN A 1 179 ? 17.334 2.690 -10.849 1.00 96.25 179 ASN A O 1
ATOM 1463 N N . VAL A 1 180 ? 15.545 4.023 -10.540 1.00 96.75 180 VAL A N 1
ATOM 1464 C CA . VAL A 1 180 ? 14.827 3.097 -9.652 1.00 96.75 180 VAL A CA 1
ATOM 1465 C C . VAL A 1 180 ? 14.424 1.820 -10.393 1.00 96.75 180 VAL A C 1
ATOM 1467 O O . VAL A 1 180 ? 14.685 0.733 -9.878 1.00 96.75 180 VAL A O 1
ATOM 1470 N N . ILE A 1 181 ? 13.849 1.921 -11.599 1.00 98.00 181 ILE A N 1
ATOM 1471 C CA . ILE A 1 181 ? 13.488 0.744 -12.411 1.00 98.00 181 ILE A CA 1
ATOM 1472 C C . ILE A 1 181 ? 14.739 -0.084 -12.724 1.00 98.00 181 ILE A C 1
ATOM 1474 O O . ILE A 1 181 ? 14.756 -1.281 -12.456 1.00 98.00 181 ILE A O 1
ATOM 1478 N N . ARG A 1 182 ? 15.822 0.549 -13.196 1.00 97.88 182 ARG A N 1
ATOM 1479 C CA . ARG A 1 182 ? 17.090 -0.131 -13.513 1.00 97.88 182 ARG A CA 1
ATOM 1480 C C . ARG A 1 182 ? 17.687 -0.858 -12.310 1.00 97.88 182 ARG A C 1
ATOM 1482 O O . ARG A 1 182 ? 18.233 -1.945 -12.464 1.00 97.88 182 ARG A O 1
ATOM 1489 N N . SER A 1 183 ? 17.599 -0.264 -11.120 1.00 97.62 183 SER A N 1
ATOM 1490 C CA . SER A 1 183 ? 18.107 -0.877 -9.891 1.00 97.62 183 SER A CA 1
ATOM 1491 C C . SER A 1 183 ? 17.253 -2.056 -9.424 1.00 97.62 183 SER A C 1
ATOM 1493 O O . SER A 1 183 ? 17.801 -3.004 -8.866 1.00 97.62 183 SER A O 1
ATOM 1495 N N . ASN A 1 184 ? 15.933 -1.984 -9.602 1.00 97.94 184 ASN A N 1
ATOM 1496 C CA . ASN A 1 184 ? 15.005 -2.996 -9.095 1.00 97.94 184 ASN A CA 1
ATOM 1497 C C . ASN A 1 184 ? 14.756 -4.139 -10.089 1.00 97.94 184 ASN A C 1
ATOM 1499 O O . ASN A 1 184 ? 14.462 -5.243 -9.648 1.00 97.94 184 ASN A O 1
ATOM 1503 N N . ALA A 1 185 ? 14.897 -3.892 -11.394 1.00 98.25 185 ALA A N 1
ATOM 1504 C CA . ALA A 1 185 ? 14.774 -4.887 -12.457 1.00 98.25 185 ALA A CA 1
ATOM 1505 C C . ALA A 1 185 ? 15.883 -4.721 -13.517 1.00 98.25 185 ALA A C 1
ATOM 1507 O O . ALA A 1 185 ? 15.628 -4.249 -14.630 1.00 98.25 185 ALA A O 1
ATOM 1508 N N . PRO A 1 186 ? 17.137 -5.112 -13.202 1.00 97.75 186 PRO A N 1
ATOM 1509 C CA . PRO A 1 186 ? 18.257 -4.991 -14.137 1.00 97.75 186 PRO A CA 1
ATOM 1510 C C . PRO A 1 186 ? 18.040 -5.753 -15.451 1.00 97.75 186 PRO A C 1
ATOM 1512 O O . PRO A 1 186 ? 18.438 -5.268 -16.506 1.00 97.75 186 PRO A O 1
ATOM 1515 N N . TRP A 1 187 ? 17.382 -6.916 -15.395 1.00 98.12 187 TRP A N 1
ATOM 1516 C CA . TRP A 1 187 ? 17.032 -7.717 -16.573 1.00 98.12 187 TRP A CA 1
ATOM 1517 C C . TRP A 1 187 ? 16.097 -6.947 -17.518 1.00 98.12 187 TRP A C 1
ATOM 1519 O O . TRP A 1 187 ? 16.334 -6.895 -18.722 1.00 98.12 187 TRP A O 1
ATOM 1529 N N . PHE A 1 188 ? 15.092 -6.261 -16.967 1.00 98.50 188 PHE A N 1
ATOM 1530 C CA . PHE A 1 188 ? 14.122 -5.492 -17.740 1.00 98.50 188 PHE A CA 1
ATOM 1531 C C . PHE A 1 188 ? 14.786 -4.277 -18.390 1.00 98.50 188 PHE A C 1
ATOM 1533 O O . PHE A 1 188 ? 14.518 -3.963 -19.549 1.00 98.50 188 PHE A O 1
ATOM 1540 N N . ALA A 1 189 ? 15.694 -3.611 -17.670 1.00 98.00 189 ALA A N 1
ATOM 1541 C CA . ALA A 1 189 ? 16.469 -2.499 -18.214 1.00 98.00 189 ALA A CA 1
ATOM 1542 C C . ALA A 1 189 ? 17.420 -2.940 -19.343 1.00 98.00 189 ALA A C 1
ATOM 1544 O O . ALA A 1 189 ? 17.554 -2.234 -20.341 1.00 98.00 189 ALA A O 1
ATOM 1545 N N . GLU A 1 190 ? 18.040 -4.117 -19.223 1.00 97.56 190 GLU A N 1
ATOM 1546 C CA . GLU A 1 190 ? 18.915 -4.705 -20.248 1.00 97.56 190 GLU A 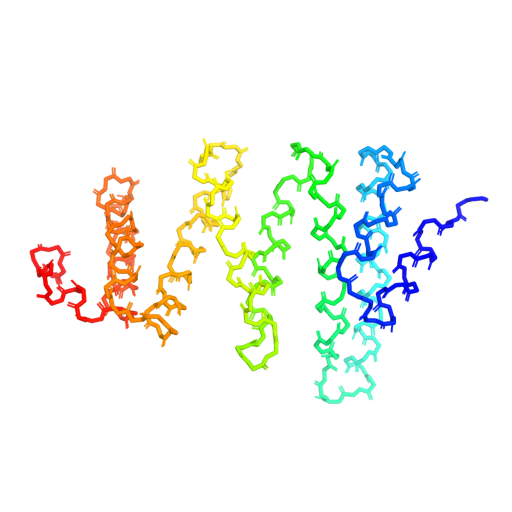CA 1
ATOM 1547 C C . GLU A 1 190 ? 18.157 -5.077 -21.537 1.00 97.56 190 GLU A C 1
ATOM 1549 O O . GLU A 1 190 ? 18.702 -4.975 -22.636 1.00 97.56 190 GLU A O 1
ATOM 1554 N N . GLU A 1 191 ? 16.889 -5.467 -21.441 1.00 97.25 191 GLU A N 1
A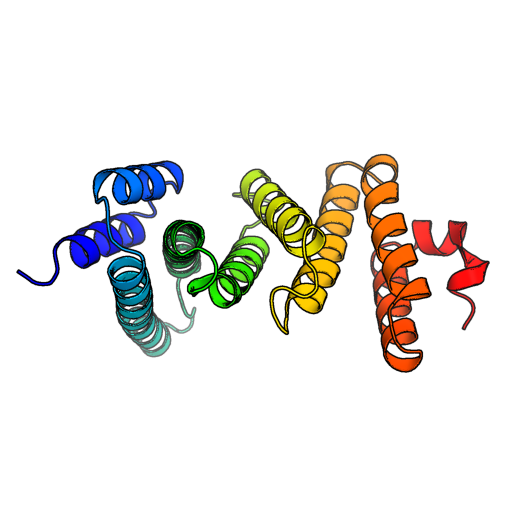TOM 1555 C CA . GLU A 1 191 ? 16.034 -5.704 -22.612 1.00 97.25 191 GLU A CA 1
ATOM 1556 C C . GLU A 1 191 ? 15.533 -4.398 -23.255 1.00 97.25 191 GLU A C 1
ATOM 1558 O O . GLU A 1 191 ? 15.229 -4.365 -24.447 1.00 97.25 191 GLU A O 1
ATOM 1563 N N . ASN A 1 192 ? 15.494 -3.308 -22.483 1.00 97.25 192 ASN A N 1
ATOM 1564 C CA . ASN A 1 192 ? 14.944 -2.004 -22.863 1.00 97.25 192 ASN A CA 1
ATOM 1565 C C . ASN A 1 192 ? 16.013 -0.894 -22.937 1.00 97.25 192 ASN A C 1
ATOM 1567 O O . ASN A 1 192 ? 15.711 0.279 -22.711 1.00 97.25 192 ASN A O 1
ATOM 1571 N N . LYS A 1 193 ? 17.264 -1.247 -23.270 1.00 95.81 193 LYS A N 1
ATOM 1572 C CA . LYS A 1 193 ? 18.456 -0.368 -23.194 1.00 95.81 193 LYS A CA 1
ATOM 1573 C C . LYS A 1 193 ? 18.280 1.048 -23.715 1.00 95.81 193 LYS A C 1
ATOM 1575 O O . LYS A 1 193 ? 18.762 1.981 -23.086 1.00 95.81 193 LYS A O 1
ATOM 1580 N N . LEU A 1 194 ? 17.559 1.209 -24.824 1.00 95.56 194 LEU A N 1
ATOM 1581 C CA . LEU A 1 194 ? 17.305 2.503 -25.466 1.00 95.56 194 LEU A CA 1
ATOM 1582 C C . LEU A 1 194 ? 16.744 3.562 -24.498 1.00 95.56 194 LEU A C 1
ATOM 1584 O O . LEU A 1 194 ? 16.956 4.749 -24.719 1.00 95.56 194 LEU A O 1
ATOM 1588 N N . TYR A 1 195 ? 16.051 3.146 -23.434 1.00 94.44 195 TYR A N 1
ATOM 1589 C CA . TYR A 1 195 ? 15.465 4.038 -22.429 1.00 94.44 195 TYR A CA 1
ATOM 1590 C C . TYR A 1 195 ? 16.327 4.212 -21.168 1.00 94.44 195 TYR A C 1
ATOM 1592 O O . TYR A 1 195 ? 15.999 5.033 -20.316 1.00 94.44 195 TYR A O 1
ATOM 1600 N N . PHE A 1 196 ? 17.418 3.455 -21.029 1.00 94.69 196 PHE A N 1
ATOM 1601 C CA . PHE A 1 196 ? 18.272 3.422 -19.833 1.00 94.69 196 PHE A CA 1
ATOM 1602 C C . PHE A 1 196 ? 19.737 3.810 -20.102 1.00 94.69 196 PHE A C 1
ATOM 1604 O O . PHE A 1 196 ? 20.566 3.756 -19.188 1.00 94.69 196 PHE A O 1
ATOM 1611 N N . GLU A 1 197 ? 20.058 4.203 -21.336 1.00 85.31 197 GLU A N 1
ATOM 1612 C CA . GLU A 1 197 ? 21.351 4.756 -21.747 1.00 85.31 197 GLU A CA 1
ATOM 1613 C C . GLU A 1 197 ? 21.402 6.265 -21.450 1.00 85.31 197 GLU A C 1
ATOM 1615 O O . GLU A 1 197 ? 21.026 7.095 -22.277 1.00 85.31 197 GLU A O 1
ATOM 1620 N N . PHE A 1 198 ? 21.848 6.616 -20.242 1.00 83.31 198 PHE A N 1
ATOM 1621 C CA . PHE A 1 198 ? 22.063 7.990 -19.777 1.00 83.31 198 PHE A CA 1
ATOM 1622 C C . PHE A 1 198 ? 23.254 8.079 -18.817 1.00 83.31 198 PHE A C 1
ATOM 1624 O O . PHE A 1 198 ? 23.579 7.054 -18.165 1.00 83.31 198 PHE A O 1
#

Secondary structure (DSSP, 8-state):
-TTHHHHHHHHHHHTT--HHHHHHHHHHHT--HHHHHHHHHHHHHHHHHHHHHHHHH-TT-S-HHHHHHHHHHHHHHHTTSTTTTHHHHHHHHHHHHHHSBTTBSHHHHHHHHHHHHHHHHH-TTSSTTHHHHHHHHHHHHHHHHHHHH-HHHHHHHHHHHHHHHHHHS-HHHHHHHHHHHHHH-HHHHHHTGGGT--